Protein AF-0000000067472895 (afdb_homodimer)

Foldseek 3Di:
DDPPPPPPPPPDPPDPPDVPPPVPDPPPPPPPPPPPDCPVLQFALEKEWEAAVVVRATQFFKKKWKWFQDPPPRDIDTDDIATQHRRNIGRCNDPPPRFDFGKMKMKIQVLVSQVVVVHAADDRIDIDIDTDHDRVHGWYWYWYDYRYDIDIDTDD/DDPPPPPPPPPDPPDPPDVPVPVPDPPPPPPPPPPPDCPVLQFALEKEWEAAVVVRATLFFKKKWKWFQDPPPRDIDTDDIATQHRRNIGRCNDPPPRFDFGKMKMKIQVLVSQVVVVHAADDRIDIDIDTDHDRVHGWYWYWYDYRYDIDIDTDD

Sequence (312 aa):
MSQGTASWLLGERGDVVWPPTACTDWAEGGLRGEASVGMEPVSSPLTTHVLDTASGLPAQGLCLRLSRLEDHGQQWTELRKSYTDPDGRCPGLLPPGQMKVGTYKLSFDTEGYWRKRGQESFYPYVEVVFTITNETHKFHVPLLLSPWSYTTYRGSMSQGTASWLLGERGDVVWPPTACTDWAEGGLRGEASVGMEPVSSPLTTHVLDTASGLPAQGLCLRLSRLEDHGQQWTELRKSYTDPDGRCPGLLPPGQMKVGTYKLSFDTEGYWRKRGQESFYPYVEVVFTITNETHKFHVPLLLSPWSYTTYRGS

InterPro domains:
  IPR000895 Transthyretin/hydroxyisourate hydrolase [PR00189] (45-65)
  IPR000895 Transthyretin/hydroxyisourate hydrolase [PR00189] (79-104)
  IPR000895 Transthyretin/hydroxyisourate hydrolase [PR00189] (105-134)
  IPR014306 Hydroxyisourate hydrolase [TIGR02962] (44-156)
  IPR014306 Hydroxyisourate hydrolase [cd05822] (44-156)
  IPR023416 Transthyretin/hydroxyisourate hydrolase domain [PF00576] (46-155)
  IPR023416 Transthyretin/hydroxyisourate hydrolase domain [PTHR10395] (34-156)
  IPR023416 Transthyretin/hydroxyisourate hydrolase domain [SM00095] (41-155)
  IPR023419 Transthyretin, conserved site [PS00769] (139-151)
  IPR036817 Transthyretin/hydroxyisourate hydrolase domain superfamily [G3DSA:2.60.40.180] (34-154)
  IPR036817 Transthyretin/hydroxyisourate hydrolase domain superfamily [SSF49472] (42-156)

Nearest PDB structures (foldseek):
  3iwu-assembly1_B  TM=9.908E-01  e=2.945E-17  Danio rerio
  2h1x-assembly1_D  TM=9.894E-01  e=3.724E-17  Danio rerio
  7kcn-assembly1_A-2  TM=9.920E-01  e=7.102E-17  synthetic construct
  3iwv-assembly1_C  TM=9.901E-01  e=5.616E-17  Danio rerio
  3cfq-assembly1_B  TM=9.587E-01  e=1.528E-12  Homo sapiens

Structure (mmCIF, N/CA/C/O backbone):
data_AF-0000000067472895-model_v1
#
loop_
_entity.id
_entity.type
_entity.pdbx_description
1 polymer '5-hydroxyisourate hydrolase'
#
loop_
_atom_site.group_PDB
_atom_site.id
_atom_site.type_symbol
_atom_site.label_atom_id
_atom_site.label_alt_id
_atom_site.label_comp_id
_atom_site.label_asym_id
_atom_site.label_entity_id
_atom_site.label_seq_id
_atom_site.pdbx_PDB_ins_code
_atom_site.Cartn_x
_atom_site.Cartn_y
_atom_site.Cartn_z
_atom_site.occupancy
_atom_site.B_iso_or_equiv
_atom_site.auth_seq_id
_atom_site.auth_comp_id
_atom_site.auth_asym_id
_atom_site.auth_atom_id
_atom_site.pdbx_PDB_model_num
ATOM 1 N N . MET A 1 1 ? 48.094 31 7.031 1 30.47 1 MET A N 1
ATOM 2 C CA . MET A 1 1 ? 46.656 31.016 7.242 1 30.47 1 MET A CA 1
ATOM 3 C C . MET A 1 1 ? 46.062 29.656 6.945 1 30.47 1 MET A C 1
ATOM 5 O O . MET A 1 1 ? 46.125 29.156 5.82 1 30.47 1 MET A O 1
ATOM 9 N N . SER A 1 2 ? 46.062 28.734 7.957 1 28.39 2 SER A N 1
ATOM 10 C CA . SER A 1 2 ? 45.906 27.281 8.023 1 28.39 2 SER A CA 1
ATOM 11 C C . SER A 1 2 ? 44.5 26.844 7.715 1 28.39 2 SER A C 1
ATOM 13 O O . SER A 1 2 ? 43.531 27.359 8.305 1 28.39 2 SER A O 1
ATOM 15 N N . GLN A 1 3 ? 44.188 26.5 6.414 1 29.06 3 GLN A N 1
ATOM 16 C CA . GLN A 1 3 ? 42.938 26.047 5.824 1 29.06 3 GLN A CA 1
ATOM 17 C C . GLN A 1 3 ? 42.406 24.828 6.551 1 29.06 3 GLN A C 1
ATOM 19 O O . GLN A 1 3 ? 43.062 23.797 6.641 1 29.06 3 GLN A O 1
ATOM 24 N N . GLY A 1 4 ? 41.719 25.016 7.715 1 27.94 4 GLY A N 1
ATOM 25 C CA . GLY A 1 4 ? 41.062 24 8.523 1 27.94 4 GLY A CA 1
ATOM 26 C C . GLY A 1 4 ? 40.125 23.109 7.73 1 27.94 4 GLY A C 1
ATOM 27 O O . GLY A 1 4 ? 39.312 23.594 6.965 1 27.94 4 GLY A O 1
ATOM 28 N N . THR A 1 5 ? 40.594 21.891 7.293 1 28.28 5 THR A N 1
ATOM 29 C CA . THR A 1 5 ? 39.906 20.797 6.594 1 28.28 5 THR A CA 1
ATOM 30 C C . THR A 1 5 ? 38.688 20.328 7.375 1 28.28 5 THR A C 1
ATOM 32 O O . THR A 1 5 ? 38.812 19.922 8.531 1 28.28 5 THR A O 1
ATOM 35 N N . ALA A 1 6 ? 37.562 21.062 7.238 1 29 6 ALA A N 1
ATOM 36 C CA . ALA A 1 6 ? 36.281 20.641 7.789 1 29 6 ALA A CA 1
ATOM 37 C C . ALA A 1 6 ? 36 19.172 7.441 1 29 6 ALA A C 1
ATOM 39 O O . ALA A 1 6 ? 35.906 18.828 6.266 1 29 6 ALA A O 1
ATOM 40 N N . SER A 1 7 ? 36.562 18.156 8.148 1 25.45 7 SER A N 1
ATOM 41 C CA . SER A 1 7 ? 36.25 16.75 8.023 1 25.45 7 SER A CA 1
ATOM 42 C C . SER A 1 7 ? 34.75 16.516 8.219 1 25.45 7 SER A C 1
ATOM 44 O O . SER A 1 7 ? 34.188 16.875 9.258 1 25.45 7 SER A O 1
ATOM 46 N N . TRP A 1 8 ? 33.906 16.656 7.164 1 26.19 8 TRP A N 1
ATOM 47 C CA . TRP A 1 8 ? 32.5 16.297 7.086 1 26.19 8 TRP A CA 1
ATOM 48 C C . TRP A 1 8 ? 32.25 14.906 7.652 1 26.19 8 TRP A C 1
ATOM 50 O O . TRP A 1 8 ? 32.844 13.93 7.199 1 26.19 8 TRP A O 1
ATOM 60 N N . LEU A 1 9 ? 32.156 14.789 8.953 1 25.92 9 LEU A N 1
ATOM 61 C CA . LEU A 1 9 ? 31.703 13.578 9.633 1 25.92 9 LEU A CA 1
ATOM 62 C C . LEU A 1 9 ? 30.469 13.008 8.969 1 25.92 9 LEU A C 1
ATOM 64 O O . LEU A 1 9 ? 29.438 13.68 8.891 1 25.92 9 LEU A O 1
ATOM 68 N N . LEU A 1 10 ? 30.578 12.195 7.879 1 29.36 10 LEU A N 1
ATOM 69 C CA . LEU A 1 10 ? 29.594 11.297 7.273 1 29.36 10 LEU A CA 1
ATOM 70 C C . LEU A 1 10 ? 28.781 10.57 8.344 1 29.36 10 LEU A C 1
ATOM 72 O O . LEU A 1 10 ? 29.344 9.797 9.133 1 29.36 10 LEU A O 1
ATOM 76 N N . GLY A 1 11 ? 27.828 11.242 8.969 1 25.56 11 GLY A N 1
ATOM 77 C CA . GLY A 1 11 ? 26.891 10.602 9.875 1 25.56 11 GLY A CA 1
ATOM 78 C C . GLY A 1 11 ? 26.422 9.25 9.391 1 25.56 11 GLY A C 1
ATOM 79 O O . GLY A 1 11 ? 26.359 9 8.18 1 25.56 11 GLY A O 1
ATOM 80 N N . GLU A 1 12 ? 26.656 8.18 10.172 1 28.14 12 GLU A N 1
ATOM 81 C CA . GLU A 1 12 ? 26.266 6.777 10.07 1 28.14 12 GLU A CA 1
ATOM 82 C C . GLU A 1 12 ? 24.812 6.645 9.625 1 28.14 12 GLU A C 1
ATOM 84 O O . GLU A 1 12 ? 23.922 7.312 10.172 1 28.14 12 GLU A O 1
ATOM 89 N N . ARG A 1 13 ? 24.578 6.445 8.359 1 29.25 13 ARG A N 1
ATOM 90 C CA . ARG A 1 13 ? 23.328 6.086 7.676 1 29.25 13 ARG A CA 1
ATOM 91 C C . ARG A 1 13 ? 22.547 5.059 8.484 1 29.25 13 ARG A C 1
ATOM 93 O O . ARG A 1 13 ? 23.062 4.008 8.852 1 29.25 13 ARG A O 1
ATOM 100 N N . GLY A 1 14 ? 21.719 5.484 9.398 1 26.72 14 GLY A N 1
ATOM 101 C CA . GLY A 1 14 ? 20.812 4.621 10.141 1 26.72 14 GLY A CA 1
ATOM 102 C C . GLY A 1 14 ? 20.141 3.578 9.266 1 26.72 14 GLY A C 1
ATOM 103 O O . GLY A 1 14 ? 19.75 3.863 8.133 1 26.72 14 GLY A O 1
ATOM 104 N N . ASP A 1 15 ? 20.5 2.297 9.43 1 29.94 15 ASP A N 1
ATOM 105 C CA . ASP A 1 15 ? 19.938 1.097 8.82 1 29.94 15 ASP A CA 1
ATOM 106 C C . ASP A 1 15 ? 18.422 1.111 8.898 1 29.94 15 ASP A C 1
ATOM 108 O O . ASP A 1 15 ? 17.844 1.371 9.953 1 29.94 15 ASP A O 1
ATOM 112 N N . VAL A 1 16 ? 17.734 1.484 7.918 1 35 16 VAL A N 1
ATOM 113 C CA . VAL A 1 16 ? 16.297 1.301 7.789 1 35 16 VAL A CA 1
ATOM 114 C C . VAL A 1 16 ? 15.891 -0.057 8.359 1 35 16 VAL A C 1
ATOM 116 O O . VAL A 1 16 ? 16.484 -1.082 8.016 1 35 16 VAL A O 1
ATOM 119 N N . VAL A 1 17 ? 15.422 -0.058 9.539 1 36.72 17 VAL A N 1
ATOM 120 C CA . VAL A 1 17 ? 14.867 -1.279 10.125 1 36.72 17 VAL A CA 1
ATOM 121 C C . VAL A 1 17 ? 13.961 -1.97 9.117 1 36.72 17 VAL A C 1
ATOM 123 O O . VAL A 1 17 ? 12.914 -1.427 8.734 1 36.72 17 VAL A O 1
ATOM 126 N N . TRP A 1 18 ? 14.453 -2.738 8.219 1 38.88 18 TRP A N 1
ATOM 127 C CA . TRP A 1 18 ? 13.695 -3.676 7.402 1 38.88 18 TRP A CA 1
ATOM 128 C C . TRP A 1 18 ? 12.695 -4.453 8.25 1 38.88 18 TRP A C 1
ATOM 130 O O . TRP A 1 18 ? 12.945 -4.723 9.43 1 38.88 18 TRP A O 1
ATOM 140 N N . PRO A 1 19 ? 11.461 -4.426 8.047 1 41.31 19 PRO A N 1
ATOM 141 C CA . PRO A 1 19 ? 10.914 -5.543 8.812 1 41.31 19 PRO A CA 1
ATOM 142 C C . PRO A 1 19 ? 11.859 -6.742 8.883 1 41.31 19 PRO A C 1
ATOM 144 O O . PRO A 1 19 ? 12.75 -6.875 8.039 1 41.31 19 PRO A O 1
ATOM 147 N N . PRO A 1 20 ? 12.148 -7.41 10.07 1 37.53 20 PRO A N 1
ATOM 148 C CA . PRO A 1 20 ? 13.227 -8.375 10.281 1 37.53 20 PRO A CA 1
ATOM 149 C C . PRO A 1 20 ? 13.641 -9.094 9 1 37.53 20 PRO A C 1
ATOM 151 O O . PRO A 1 20 ? 14.758 -9.609 8.906 1 37.53 20 PRO A O 1
ATOM 154 N N . THR A 1 21 ? 12.82 -9.742 8.352 1 37.84 21 THR A N 1
ATOM 155 C CA . THR A 1 21 ? 13.438 -10.766 7.523 1 37.84 21 THR A CA 1
ATOM 156 C C . THR A 1 21 ? 14.18 -10.141 6.348 1 37.84 21 THR A C 1
ATOM 158 O O . THR A 1 21 ? 13.562 -9.766 5.344 1 37.84 21 THR A O 1
ATOM 161 N N . ALA A 1 22 ? 15.07 -9.289 6.723 1 38.75 22 ALA A N 1
ATOM 162 C CA . ALA A 1 22 ? 15.922 -8.789 5.648 1 38.75 22 ALA A CA 1
ATOM 163 C C . ALA A 1 22 ? 16.344 -9.922 4.715 1 38.75 22 ALA A C 1
ATOM 165 O O . ALA A 1 22 ? 16.703 -11.008 5.168 1 38.75 22 ALA A O 1
ATOM 166 N N . CYS A 1 23 ? 15.969 -9.75 3.432 1 43.66 23 CYS A N 1
ATOM 167 C CA . CYS A 1 23 ? 16.359 -10.734 2.436 1 43.66 23 CYS A CA 1
ATOM 168 C C . CYS A 1 23 ? 17.891 -10.867 2.373 1 43.66 23 CYS A C 1
ATOM 170 O O . CYS A 1 23 ? 18.562 -9.961 1.892 1 43.66 23 CYS A O 1
ATOM 172 N N . THR A 1 24 ? 18.594 -11.438 3.477 1 37.75 24 THR A N 1
ATOM 173 C CA . THR A 1 24 ? 20.016 -11.719 3.369 1 37.75 24 THR A CA 1
ATOM 174 C C . THR A 1 24 ? 20.344 -12.352 2.02 1 37.75 24 THR A C 1
ATOM 176 O O . THR A 1 24 ? 19.531 -13.102 1.472 1 37.75 24 THR A O 1
ATOM 179 N N . ASP A 1 25 ? 21.422 -11.953 1.482 1 37.25 25 ASP A N 1
ATOM 180 C CA . ASP A 1 25 ? 22.047 -12.375 0.234 1 37.25 25 ASP A CA 1
ATOM 181 C C . ASP A 1 25 ? 22.266 -13.891 0.211 1 37.25 25 ASP A C 1
ATOM 183 O O . ASP A 1 25 ? 22.906 -14.445 1.101 1 37.25 25 ASP A O 1
ATOM 187 N N . TRP A 1 26 ? 21.469 -14.727 -0.324 1 33.41 26 TRP A N 1
ATOM 188 C CA . TRP A 1 26 ? 21.797 -16.109 -0.641 1 33.41 26 TRP A CA 1
ATOM 189 C C . TRP A 1 26 ? 23.125 -16.203 -1.381 1 33.41 26 TRP A C 1
ATOM 191 O O . TRP A 1 26 ? 23.281 -15.625 -2.461 1 33.41 26 TRP A O 1
ATOM 201 N N . ALA A 1 27 ? 24.234 -16.531 -0.727 1 31.42 27 ALA A N 1
ATOM 202 C CA . ALA A 1 27 ? 25.5 -17 -1.29 1 31.42 27 ALA A CA 1
ATOM 203 C C . ALA A 1 27 ? 25.266 -17.984 -2.424 1 31.42 27 ALA A C 1
ATOM 205 O O . ALA A 1 27 ? 24.234 -18.656 -2.467 1 31.42 27 ALA A O 1
ATOM 206 N N . GLU A 1 28 ? 26.156 -17.969 -3.514 1 32.28 28 GLU A N 1
ATOM 207 C CA . GLU A 1 28 ? 26.359 -18.766 -4.715 1 32.28 28 GLU A CA 1
ATOM 208 C C . GLU A 1 28 ? 26.438 -20.266 -4.375 1 32.28 28 GLU A C 1
ATOM 210 O O . GLU A 1 28 ? 27.453 -20.906 -4.629 1 32.28 28 GLU A O 1
ATOM 215 N N . GLY A 1 29 ? 26.188 -20.797 -3.225 1 31.59 29 GLY A N 1
ATOM 216 C CA . GLY A 1 29 ? 26.484 -22.219 -3.27 1 31.59 29 GLY A CA 1
ATOM 217 C C . GLY A 1 29 ? 25.797 -22.938 -4.41 1 31.59 29 GLY A C 1
ATOM 218 O O . GLY A 1 29 ? 24.656 -22.625 -4.75 1 31.59 29 GLY A O 1
ATOM 219 N N . GLY A 1 30 ? 26.578 -23.453 -5.465 1 30.05 30 GLY A N 1
ATOM 220 C CA . GLY A 1 30 ? 26.328 -24.203 -6.684 1 30.05 30 GLY A CA 1
ATOM 221 C C . GLY A 1 30 ? 25.375 -25.359 -6.477 1 30.05 30 GLY A C 1
ATOM 222 O O . GLY A 1 30 ? 25.75 -26.516 -6.656 1 30.05 30 GLY A O 1
ATOM 223 N N . LEU A 1 31 ? 24.656 -25.531 -5.445 1 32.62 31 LEU A N 1
ATOM 224 C CA . LEU A 1 31 ? 23.922 -26.781 -5.555 1 32.62 31 LEU A CA 1
ATOM 225 C C . LEU A 1 31 ? 23.109 -26.828 -6.848 1 32.62 31 LEU A C 1
ATOM 227 O O . LEU A 1 31 ? 22.281 -25.953 -7.102 1 32.62 31 LEU A O 1
ATOM 231 N N . ARG A 1 32 ? 23.766 -27.406 -7.891 1 31.66 32 ARG A N 1
ATOM 232 C CA . ARG A 1 32 ? 23.094 -27.891 -9.094 1 31.66 32 ARG A CA 1
ATOM 233 C C . ARG A 1 32 ? 21.812 -28.625 -8.75 1 31.66 32 ARG A C 1
ATOM 235 O O . ARG A 1 32 ? 21.844 -29.766 -8.258 1 31.66 32 ARG A O 1
ATOM 242 N N . GLY A 1 33 ? 20.859 -28.062 -8.047 1 31.17 33 GLY A N 1
ATOM 243 C CA . GLY A 1 33 ? 19.609 -28.781 -7.988 1 31.17 33 GLY A CA 1
ATOM 244 C C . GLY A 1 33 ? 19.219 -29.422 -9.312 1 31.17 33 GLY A C 1
ATOM 245 O O . GLY A 1 33 ? 19.484 -28.844 -10.375 1 31.17 33 GLY A O 1
ATOM 246 N N . GLU A 1 34 ? 19.312 -30.703 -9.477 1 32.38 34 GLU A N 1
ATOM 247 C CA . GLU A 1 34 ? 18.75 -31.484 -10.57 1 32.38 34 GLU A CA 1
ATOM 248 C C . GLU A 1 34 ? 17.438 -30.875 -11.055 1 32.38 34 GLU A C 1
ATOM 250 O O . GLU A 1 34 ? 16.562 -30.547 -10.25 1 32.38 34 GLU A O 1
ATOM 255 N N . ALA A 1 35 ? 17.453 -30.297 -12.266 1 34.44 35 ALA A N 1
ATOM 256 C CA . ALA A 1 35 ? 16.281 -29.875 -13.031 1 34.44 35 ALA A CA 1
ATOM 257 C C . ALA A 1 35 ? 15.188 -30.938 -13.008 1 34.44 35 ALA A C 1
ATOM 259 O O . ALA A 1 35 ? 15.359 -32.031 -13.578 1 34.44 35 ALA A O 1
ATOM 260 N N . SER A 1 36 ? 14.57 -31.344 -11.914 1 34.06 36 SER A N 1
ATOM 261 C CA . SER A 1 36 ? 13.383 -32.156 -12.125 1 34.06 36 SER A CA 1
ATOM 262 C C . SER A 1 36 ? 12.672 -31.781 -13.422 1 34.06 36 SER A C 1
ATOM 264 O O . SER A 1 36 ? 12.852 -30.672 -13.93 1 34.06 36 SER A O 1
ATOM 266 N N . VAL A 1 37 ? 12.234 -32.75 -14.297 1 34.66 37 VAL A N 1
ATOM 267 C CA . VAL A 1 37 ? 11.391 -32.781 -15.484 1 34.66 37 VAL A CA 1
ATOM 268 C C . VAL A 1 37 ? 10.344 -31.672 -15.414 1 34.66 37 VAL A C 1
ATOM 270 O O . VAL A 1 37 ? 9.805 -31.391 -14.336 1 34.66 37 VAL A O 1
ATOM 273 N N . GLY A 1 38 ? 10.312 -30.797 -16.453 1 35.28 38 GLY A N 1
ATOM 274 C CA . GLY A 1 38 ? 9.594 -29.562 -16.75 1 35.28 38 GLY A CA 1
ATOM 275 C C . GLY A 1 38 ? 8.109 -29.641 -16.438 1 35.28 38 GLY A C 1
ATOM 276 O O . GLY A 1 38 ? 7.324 -30.062 -17.297 1 35.28 38 GLY A O 1
ATOM 277 N N . MET A 1 39 ? 7.688 -30.281 -15.312 1 37.12 39 MET A N 1
ATOM 278 C CA . MET A 1 39 ? 6.238 -30.172 -15.164 1 37.12 39 MET A CA 1
ATOM 279 C C . MET A 1 39 ? 5.734 -28.844 -15.727 1 37.12 39 MET A C 1
ATOM 281 O O . MET A 1 39 ? 6.398 -27.812 -15.586 1 37.12 39 MET A O 1
ATOM 285 N N . GLU A 1 40 ? 5.004 -28.922 -16.844 1 42.31 40 GLU A N 1
ATOM 286 C CA . GLU A 1 40 ? 4.32 -27.719 -17.297 1 42.31 40 GLU A CA 1
ATOM 287 C C . GLU A 1 40 ? 4.109 -26.75 -16.141 1 42.31 40 GLU A C 1
ATOM 289 O O . GLU A 1 40 ? 3.703 -27.141 -15.047 1 42.31 40 GLU A O 1
ATOM 294 N N . PRO A 1 41 ? 4.93 -25.766 -16.016 1 51.56 41 PRO A N 1
ATOM 295 C CA . PRO A 1 41 ? 4.828 -24.859 -14.867 1 51.56 41 PRO A CA 1
ATOM 296 C C . PRO A 1 41 ? 3.383 -24.641 -14.422 1 51.56 41 PRO A C 1
ATOM 298 O O . PRO A 1 41 ? 2.539 -24.25 -15.234 1 51.56 41 PRO A O 1
ATOM 301 N N . VAL A 1 42 ? 2.762 -25.625 -13.773 1 63.06 42 VAL A N 1
ATOM 302 C CA . VAL A 1 42 ? 1.417 -25.453 -13.234 1 63.06 42 VAL A CA 1
ATOM 303 C C . VAL A 1 42 ? 1.191 -24 -12.852 1 63.06 42 VAL A C 1
ATOM 305 O O . VAL A 1 42 ? 2.055 -23.375 -12.234 1 63.06 42 VAL A O 1
ATOM 308 N N . SER A 1 43 ? 0.319 -23.281 -13.695 1 84.19 43 SER A N 1
ATOM 309 C CA . SER A 1 43 ? -0.031 -21.859 -13.609 1 84.19 43 SER A CA 1
ATOM 310 C C . SER A 1 43 ? -0.45 -21.484 -12.195 1 84.19 43 SER A C 1
ATOM 312 O O . SER A 1 43 ? -1.34 -22.109 -11.617 1 84.19 43 SER A O 1
ATOM 314 N N . SER A 1 44 ? 0.267 -20.781 -11.469 1 93.69 44 SER A N 1
ATOM 315 C CA . SER A 1 44 ? -0.043 -20.25 -10.148 1 93.69 44 SER A CA 1
ATOM 316 C C . SER A 1 44 ? -1.395 -19.531 -10.148 1 93.69 44 SER A C 1
ATOM 318 O O . SER A 1 44 ? -1.679 -18.719 -11.031 1 93.69 44 SER A O 1
ATOM 320 N N . PRO A 1 45 ? -2.314 -19.953 -9.242 1 95.88 45 PRO A N 1
ATOM 321 C CA . PRO A 1 45 ? -3.594 -19.25 -9.148 1 95.88 45 PRO A CA 1
ATOM 322 C C . PRO A 1 45 ? -3.436 -17.797 -8.711 1 95.88 45 PRO A C 1
ATOM 324 O O . PRO A 1 45 ? -4.383 -17.016 -8.805 1 95.88 45 PRO A O 1
ATOM 327 N N . LEU A 1 46 ? -2.396 -17.453 -8.172 1 97.31 46 LEU A N 1
ATOM 328 C CA . LEU A 1 46 ? -2.045 -16.078 -7.828 1 97.31 46 LEU A CA 1
ATOM 329 C C . LEU A 1 46 ? -0.79 -15.633 -8.57 1 97.31 46 LEU A C 1
ATOM 331 O O . LEU A 1 46 ? 0.254 -16.281 -8.484 1 97.31 46 LEU A O 1
ATOM 335 N N . THR A 1 47 ? -0.926 -14.516 -9.328 1 97.69 47 THR A N 1
ATOM 336 C CA . THR A 1 47 ? 0.205 -14.016 -10.102 1 97.69 47 THR A CA 1
ATOM 337 C C . THR A 1 47 ? 0.423 -12.531 -9.844 1 97.69 47 THR A C 1
ATOM 339 O O . THR A 1 47 ? -0.469 -11.844 -9.336 1 97.69 47 THR A O 1
ATOM 342 N N . THR A 1 48 ? 1.638 -12.102 -10.086 1 98.31 48 THR A N 1
ATOM 343 C CA . THR A 1 48 ? 1.976 -10.68 -10.016 1 98.31 48 THR A CA 1
ATOM 344 C C . THR A 1 48 ? 2.893 -10.289 -11.172 1 98.31 48 THR A C 1
ATOM 346 O O . THR A 1 48 ? 3.479 -11.156 -11.828 1 98.31 48 THR A O 1
ATOM 349 N N . HIS A 1 49 ? 2.869 -8.992 -11.461 1 98.56 49 HIS A N 1
ATOM 350 C CA . HIS A 1 49 ? 3.695 -8.32 -12.461 1 98.56 49 HIS A CA 1
ATOM 351 C C . HIS A 1 49 ? 4.113 -6.934 -11.977 1 98.56 49 HIS A C 1
ATOM 353 O O . HIS A 1 49 ? 3.264 -6.102 -11.664 1 98.56 49 HIS A O 1
ATOM 359 N N . VAL A 1 50 ? 5.445 -6.766 -11.898 1 98.88 50 VAL A N 1
ATOM 360 C CA . VAL A 1 50 ? 5.918 -5.449 -11.477 1 98.88 50 VAL A CA 1
ATOM 361 C C . VAL A 1 50 ? 6.559 -4.73 -12.664 1 98.88 50 VAL A C 1
ATOM 363 O O . VAL A 1 50 ? 7.508 -5.238 -13.266 1 98.88 50 VAL A O 1
ATOM 366 N N . LEU A 1 51 ? 6.012 -3.629 -12.992 1 98.94 51 LEU A N 1
ATOM 367 C CA . LEU A 1 51 ? 6.562 -2.754 -14.016 1 98.94 51 LEU A CA 1
ATOM 368 C C . LEU A 1 51 ? 7.25 -1.545 -13.391 1 98.94 51 LEU A C 1
ATOM 370 O O . LEU A 1 51 ? 6.668 -0.862 -12.547 1 98.94 51 LEU A O 1
ATOM 374 N N . ASP A 1 52 ? 8.477 -1.34 -13.75 1 98.81 52 ASP A N 1
ATOM 375 C CA . ASP A 1 52 ? 9.18 -0.104 -13.43 1 98.81 52 ASP A CA 1
ATOM 376 C C . ASP A 1 52 ? 8.797 1.017 -14.391 1 98.81 52 ASP A C 1
ATOM 378 O O . ASP A 1 52 ? 9.32 1.101 -15.5 1 98.81 52 ASP A O 1
ATOM 382 N N . THR A 1 53 ? 7.984 1.881 -13.898 1 98.56 53 THR A N 1
ATOM 383 C CA . THR A 1 53 ? 7.418 2.875 -14.797 1 98.56 53 THR A CA 1
ATOM 384 C C . THR A 1 53 ? 8.398 4.02 -15.031 1 98.56 53 THR A C 1
ATOM 386 O O . THR A 1 53 ? 8.234 4.809 -15.961 1 98.56 53 THR A O 1
ATOM 389 N N . ALA A 1 54 ? 9.398 4.184 -14.242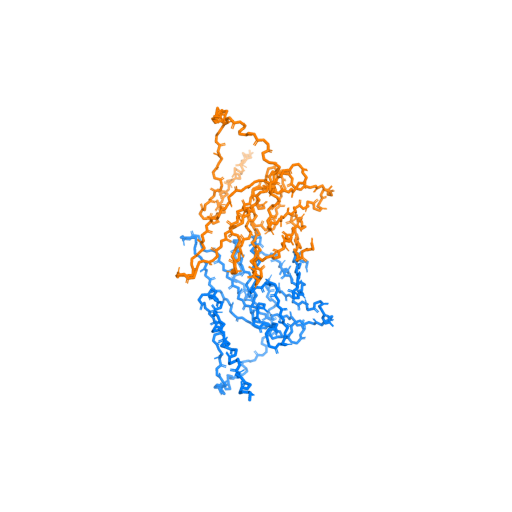 1 97.56 54 ALA A N 1
ATOM 390 C CA . ALA A 1 54 ? 10.422 5.199 -14.461 1 97.56 54 ALA A CA 1
ATOM 391 C C . ALA A 1 54 ? 11.281 4.855 -15.672 1 97.56 54 ALA A C 1
ATOM 393 O O . ALA A 1 54 ? 11.664 5.742 -16.438 1 97.56 54 ALA A O 1
ATOM 394 N N . SER A 1 55 ? 11.555 3.641 -15.891 1 97.44 55 SER A N 1
ATOM 395 C CA . SER A 1 55 ? 12.359 3.207 -17.031 1 97.44 55 SER A CA 1
ATOM 396 C C . SER A 1 55 ? 11.484 2.697 -18.156 1 97.44 55 SER A C 1
ATOM 398 O O . SER A 1 55 ? 11.953 2.543 -19.297 1 97.44 55 SER A O 1
ATOM 400 N N 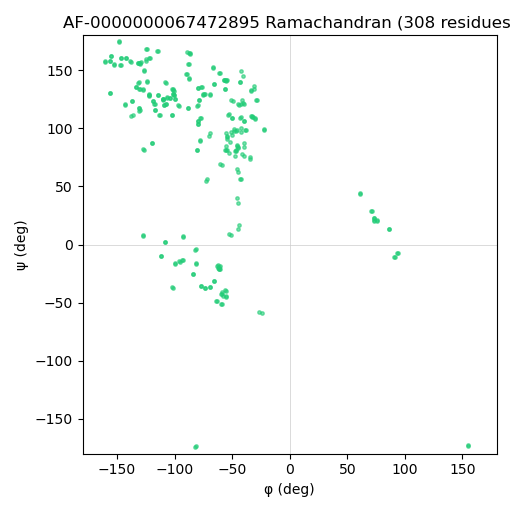. GLY A 1 56 ? 10.266 2.398 -17.891 1 98.19 56 GLY A N 1
ATOM 401 C CA . GLY A 1 56 ? 9.367 1.82 -18.859 1 98.19 56 GLY A CA 1
ATOM 402 C C . GLY A 1 56 ? 9.625 0.346 -19.109 1 98.19 56 GLY A C 1
ATOM 403 O O . GLY A 1 56 ? 9.188 -0.203 -20.125 1 98.19 56 GLY A O 1
ATOM 404 N N . LEU A 1 57 ? 10.297 -0.31 -18.156 1 98.75 57 LEU A N 1
ATOM 405 C CA . LEU A 1 57 ? 10.688 -1.709 -18.297 1 98.75 57 LEU A CA 1
ATOM 406 C C . LEU A 1 57 ? 10.164 -2.543 -17.125 1 98.75 57 LEU A C 1
ATOM 408 O O . LEU A 1 57 ? 9.867 -2.006 -16.062 1 98.75 57 LEU A O 1
ATOM 412 N N . PRO A 1 58 ? 10.047 -3.906 -17.344 1 98.88 58 PRO A N 1
ATOM 413 C CA . PRO A 1 58 ? 9.75 -4.758 -16.203 1 98.88 58 PRO A CA 1
ATOM 414 C C . PRO A 1 58 ? 10.781 -4.613 -15.078 1 98.88 58 PRO A C 1
ATOM 416 O O . PRO A 1 58 ? 11.969 -4.418 -15.344 1 98.88 58 PRO A O 1
ATOM 419 N N . ALA A 1 59 ? 10.336 -4.641 -13.875 1 98.88 59 ALA A N 1
ATOM 420 C CA . ALA A 1 59 ? 11.234 -4.586 -12.727 1 98.88 59 ALA A CA 1
ATOM 421 C C . ALA A 1 59 ? 11.891 -5.941 -12.484 1 98.88 59 ALA A C 1
ATOM 423 O O . ALA A 1 59 ? 11.398 -6.742 -11.688 1 98.88 59 ALA A O 1
ATOM 424 N N . GLN A 1 60 ? 13 -6.168 -13.086 1 98.69 60 GLN A N 1
ATOM 425 C CA . GLN A 1 60 ? 13.727 -7.422 -12.914 1 98.69 60 GLN A CA 1
ATOM 426 C C . GLN A 1 60 ? 14.523 -7.422 -11.609 1 98.69 60 GLN A C 1
ATOM 428 O O . GLN A 1 60 ? 15.172 -6.426 -11.273 1 98.69 60 GLN A O 1
ATOM 433 N N . GLY A 1 61 ? 14.477 -8.484 -10.859 1 98.69 61 GLY A N 1
ATOM 434 C CA . GLY A 1 61 ? 15.336 -8.672 -9.703 1 98.69 61 GLY A CA 1
ATOM 435 C C . GLY A 1 61 ? 14.781 -8.047 -8.438 1 98.69 61 GLY A C 1
ATOM 436 O O . GLY A 1 61 ? 15.516 -7.859 -7.461 1 98.69 61 GLY A O 1
ATOM 437 N N . LEU A 1 62 ? 13.562 -7.688 -8.469 1 98.88 62 LEU A N 1
ATOM 438 C CA . LEU A 1 62 ? 12.906 -7.172 -7.273 1 98.88 62 LEU A CA 1
ATOM 439 C C . LEU A 1 62 ? 12.508 -8.312 -6.34 1 98.88 62 LEU A C 1
ATOM 441 O O . LEU A 1 62 ? 11.812 -9.242 -6.754 1 98.88 62 LEU A O 1
ATOM 445 N N . CYS A 1 63 ? 12.961 -8.234 -5.113 1 98.88 63 CYS A N 1
ATOM 446 C CA . CYS A 1 63 ? 12.602 -9.227 -4.109 1 98.88 63 CYS A CA 1
ATOM 447 C C . CYS A 1 63 ? 11.188 -9 -3.596 1 98.88 63 CYS A C 1
ATOM 449 O O . CYS A 1 63 ? 10.789 -7.859 -3.34 1 98.88 63 CYS A O 1
ATOM 451 N N . LEU A 1 64 ? 10.406 -10.102 -3.477 1 98.56 64 LEU A N 1
ATOM 452 C CA . LEU A 1 64 ? 9.094 -9.984 -2.861 1 98.56 64 LEU A CA 1
ATOM 453 C C . LEU A 1 64 ? 8.781 -11.211 -2.006 1 98.56 64 LEU A C 1
ATOM 455 O O . LEU A 1 64 ? 9.445 -12.242 -2.131 1 98.56 64 LEU A O 1
ATOM 459 N N . ARG A 1 65 ? 7.805 -11.039 -1.076 1 98.81 65 ARG A N 1
ATOM 460 C CA . ARG A 1 65 ? 7.316 -12.102 -0.2 1 98.81 65 ARG A CA 1
ATOM 461 C C . ARG A 1 65 ? 5.793 -12.172 -0.222 1 98.81 65 ARG A C 1
ATOM 463 O O . ARG A 1 65 ? 5.121 -11.141 -0.2 1 98.81 65 ARG A O 1
ATOM 470 N N . LEU A 1 66 ? 5.348 -13.383 -0.355 1 98.69 66 LEU A N 1
ATOM 471 C CA . LEU A 1 66 ? 3.926 -13.656 -0.207 1 98.69 66 LEU A CA 1
ATOM 472 C C . LEU A 1 66 ? 3.623 -14.227 1.175 1 98.69 66 LEU A C 1
ATOM 474 O O . LEU A 1 66 ? 4.297 -15.156 1.626 1 98.69 66 LEU A O 1
ATOM 478 N N . SER A 1 67 ? 2.623 -13.586 1.842 1 98.56 67 SER A N 1
ATOM 479 C CA . SER A 1 67 ? 2.186 -14.07 3.146 1 98.56 67 SER A CA 1
ATOM 480 C C . SER A 1 67 ? 0.669 -14.219 3.203 1 98.56 67 SER A C 1
ATOM 482 O O . SER A 1 67 ? -0.048 -13.617 2.404 1 98.56 67 SER A O 1
ATOM 484 N N . ARG A 1 68 ? 0.269 -15.078 4.09 1 97.81 68 ARG A N 1
ATOM 485 C CA . ARG A 1 68 ? -1.153 -15.242 4.371 1 97.81 68 ARG A CA 1
ATOM 486 C C . ARG A 1 68 ? -1.445 -15.023 5.855 1 97.81 68 ARG A C 1
ATOM 488 O O . ARG A 1 68 ? -0.684 -15.469 6.715 1 97.81 68 ARG A O 1
ATOM 495 N N . LEU A 1 69 ? -2.559 -14.359 6.102 1 97.44 69 LEU A N 1
ATOM 496 C CA . LEU A 1 69 ? -2.984 -14.148 7.48 1 97.44 69 LEU A CA 1
ATOM 497 C C . LEU A 1 69 ? -3.67 -15.391 8.039 1 97.44 69 LEU A C 1
ATOM 499 O O . LEU A 1 69 ? -4.688 -15.836 7.5 1 97.44 69 LEU A O 1
ATOM 503 N N . GLU A 1 70 ? -3.102 -15.898 9.07 1 92.06 70 GLU A N 1
ATOM 504 C CA . GLU A 1 70 ? -3.66 -17.109 9.664 1 92.06 70 GLU A CA 1
ATOM 505 C C . GLU A 1 70 ? -4.734 -16.781 10.695 1 92.06 70 GLU A C 1
ATOM 507 O O . GLU A 1 70 ? -4.629 -15.789 11.406 1 92.06 70 GLU A O 1
ATOM 512 N N . ASP A 1 71 ? -5.75 -17.609 10.703 1 79.25 71 ASP A N 1
ATOM 513 C CA . ASP A 1 71 ? -6.902 -17.438 11.586 1 79.25 71 ASP A CA 1
ATOM 514 C C . ASP A 1 71 ? -6.477 -17.422 13.055 1 79.25 71 ASP A C 1
ATOM 516 O O . ASP A 1 71 ? -6.961 -16.609 13.836 1 79.25 71 ASP A O 1
ATOM 520 N N . HIS A 1 72 ? -5.645 -18.328 13.273 1 71.56 72 HIS A N 1
ATOM 521 C CA . HIS A 1 72 ? -5.25 -18.422 14.68 1 71.56 72 HIS A CA 1
ATOM 522 C C . HIS A 1 72 ? -4.215 -17.359 15.039 1 71.56 72 HIS A C 1
ATOM 524 O O . HIS A 1 72 ? -3.094 -17.391 14.523 1 71.56 72 HIS A O 1
ATOM 530 N N . GLY A 1 73 ? -4.668 -16.438 15.719 1 74.06 73 GLY A N 1
ATOM 531 C CA . GLY A 1 73 ? -3.727 -15.5 16.297 1 74.06 73 GLY A CA 1
ATOM 532 C C . GLY A 1 73 ? -3.506 -14.266 15.438 1 74.06 73 GLY A C 1
ATOM 533 O O . GLY A 1 73 ? -2.771 -13.359 15.82 1 74.06 73 GLY A O 1
ATOM 534 N N . GLN A 1 74 ? -4.02 -14.25 14.312 1 84.38 74 GLN A N 1
ATOM 535 C CA . GLN A 1 74 ? -3.889 -13.086 13.43 1 84.38 74 GLN A CA 1
ATOM 536 C C . GLN A 1 74 ? -2.424 -12.812 13.109 1 84.38 74 GLN A C 1
ATOM 538 O O . GLN A 1 74 ? -1.963 -11.672 13.219 1 84.38 74 GLN A O 1
ATOM 543 N N . GLN A 1 75 ? -1.708 -13.891 12.812 1 93.31 75 GLN A N 1
ATOM 544 C CA . GLN A 1 75 ? -0.298 -13.789 12.461 1 93.31 75 GLN A CA 1
ATOM 545 C C . GLN A 1 75 ? -0.086 -14.055 10.969 1 93.31 75 GLN A C 1
ATOM 547 O O . GLN A 1 75 ? -0.729 -14.93 10.391 1 93.31 75 GLN A O 1
ATOM 552 N N . TRP A 1 76 ? 0.78 -13.258 10.453 1 97.19 76 TRP A N 1
ATOM 553 C CA . TRP A 1 76 ? 1.171 -13.469 9.07 1 97.19 76 TRP A CA 1
ATOM 554 C C . TRP A 1 76 ? 2.111 -14.664 8.945 1 97.19 76 TRP A C 1
ATOM 556 O O . TRP A 1 76 ? 3.08 -14.781 9.703 1 97.19 76 TRP A O 1
ATOM 566 N N . THR A 1 77 ? 1.79 -15.586 8.031 1 96.56 77 THR A N 1
ATOM 567 C CA . THR A 1 77 ? 2.666 -16.688 7.68 1 96.56 77 THR A CA 1
ATOM 568 C C . THR A 1 77 ? 3.232 -16.516 6.273 1 96.56 77 THR A C 1
ATOM 570 O O . THR A 1 77 ? 2.48 -16.359 5.309 1 96.56 77 THR A O 1
ATOM 573 N N . GLU A 1 78 ? 4.562 -16.562 6.207 1 97.62 78 GLU A N 1
ATOM 574 C CA . GLU A 1 78 ? 5.195 -16.438 4.898 1 97.62 78 GLU A CA 1
ATOM 575 C C . GLU A 1 78 ? 5.027 -17.719 4.086 1 97.62 78 GLU A C 1
ATOM 577 O O . GLU A 1 78 ? 5.316 -18.812 4.574 1 97.62 78 GLU A O 1
ATOM 582 N N . LEU A 1 79 ? 4.566 -17.578 2.873 1 97.5 79 LEU A N 1
ATOM 583 C CA . LEU A 1 79 ? 4.332 -18.719 1.994 1 97.5 79 LEU A CA 1
ATOM 584 C C . LEU A 1 79 ? 5.461 -18.875 0.979 1 97.5 79 LEU A C 1
ATOM 586 O O . LEU A 1 79 ? 5.816 -19.984 0.596 1 97.5 79 LEU A O 1
ATOM 590 N N . ARG A 1 80 ? 5.973 -17.719 0.501 1 97.38 80 ARG A N 1
ATOM 591 C CA . ARG A 1 80 ? 6.961 -17.734 -0.575 1 97.38 80 ARG A CA 1
ATOM 592 C C . ARG A 1 80 ? 7.805 -16.453 -0.554 1 97.38 80 ARG A C 1
ATOM 594 O O . ARG A 1 80 ? 7.285 -15.367 -0.337 1 97.38 80 ARG A O 1
ATOM 601 N N . LYS A 1 81 ? 9.055 -16.641 -0.611 1 98.31 81 LYS A N 1
ATOM 602 C CA . LYS A 1 81 ? 9.969 -15.57 -1.01 1 98.31 81 LYS A CA 1
ATOM 603 C C . LYS A 1 81 ? 10.422 -15.742 -2.457 1 98.31 81 LYS A C 1
ATOM 605 O O . LYS A 1 81 ? 10.719 -16.859 -2.891 1 98.31 81 LYS A O 1
ATOM 610 N N . SER A 1 82 ? 10.391 -14.672 -3.217 1 98.06 82 SER A N 1
ATOM 611 C CA . SER A 1 82 ? 10.703 -14.797 -4.637 1 98.06 82 SER A CA 1
ATOM 612 C C . SER A 1 82 ? 11.359 -13.523 -5.168 1 98.06 82 SER A C 1
ATOM 614 O O . SER A 1 82 ? 11.562 -12.562 -4.422 1 98.06 82 SER A O 1
ATOM 616 N N . TYR A 1 83 ? 11.805 -13.57 -6.449 1 98.69 83 TYR A N 1
ATOM 617 C CA . TYR A 1 83 ? 12.352 -12.445 -7.211 1 98.69 83 TYR A CA 1
ATOM 618 C C . TYR A 1 83 ? 11.695 -12.352 -8.586 1 98.69 83 TYR A C 1
ATOM 620 O O . TYR A 1 83 ? 11.461 -13.375 -9.242 1 98.69 83 TYR A O 1
ATOM 628 N N . THR A 1 84 ? 11.445 -11.094 -8.938 1 98.75 84 THR A N 1
ATOM 629 C CA . THR A 1 84 ? 10.859 -10.93 -10.266 1 98.75 84 THR A CA 1
ATOM 630 C C . THR A 1 84 ? 11.844 -11.344 -11.352 1 98.75 84 THR A C 1
ATOM 632 O O . THR A 1 84 ? 13.047 -11.062 -11.242 1 98.75 84 THR A O 1
ATOM 635 N N . ASP A 1 85 ? 11.336 -12.039 -12.352 1 98.5 85 ASP A N 1
ATOM 636 C CA . ASP A 1 85 ? 12.148 -12.492 -13.469 1 98.5 85 ASP A CA 1
ATOM 637 C C . ASP A 1 85 ? 12.336 -11.375 -14.5 1 98.5 85 ASP A C 1
ATOM 639 O O . ASP A 1 85 ? 11.977 -10.227 -14.25 1 98.5 85 ASP A O 1
ATOM 643 N N . PRO A 1 86 ? 12.961 -11.672 -15.695 1 98.44 86 PRO A N 1
ATOM 644 C CA . PRO A 1 86 ? 13.219 -10.633 -16.688 1 98.44 86 PRO A CA 1
ATOM 645 C C . PRO A 1 86 ? 11.938 -9.984 -17.219 1 98.44 86 PRO A C 1
ATOM 647 O O . PRO A 1 86 ? 11.977 -8.875 -17.75 1 98.44 86 PRO A O 1
ATOM 650 N N . ASP A 1 87 ? 10.82 -10.617 -17.094 1 98.44 87 ASP A N 1
ATOM 651 C CA . ASP A 1 87 ? 9.531 -10.07 -17.5 1 98.44 87 ASP A CA 1
ATOM 652 C C . ASP A 1 87 ? 8.836 -9.359 -16.344 1 98.44 87 ASP A C 1
ATOM 654 O O . ASP A 1 87 ? 7.68 -8.953 -16.453 1 98.44 87 ASP A O 1
ATOM 658 N N . GLY A 1 88 ? 9.5 -9.203 -15.211 1 98.81 88 GLY A N 1
ATOM 659 C CA . GLY A 1 88 ? 8.914 -8.555 -14.047 1 98.81 88 GLY A CA 1
ATOM 660 C C . GLY A 1 88 ? 7.875 -9.422 -13.352 1 98.81 88 GLY A C 1
ATOM 661 O O . GLY A 1 88 ? 7.012 -8.906 -12.633 1 98.81 88 GLY A O 1
ATOM 662 N N . ARG A 1 89 ? 7.945 -10.719 -13.578 1 98.5 89 ARG A N 1
ATOM 663 C CA . ARG A 1 89 ? 6.965 -11.656 -13.031 1 98.5 89 ARG A CA 1
ATOM 664 C C . ARG A 1 89 ? 7.617 -12.609 -12.039 1 98.5 89 ARG A C 1
ATOM 666 O O . ARG A 1 89 ? 8.836 -12.625 -11.898 1 98.5 89 ARG A O 1
ATOM 673 N N . CYS A 1 90 ? 6.754 -13.32 -11.273 1 97.31 90 CYS A N 1
ATOM 674 C CA . CYS A 1 90 ? 7.184 -14.367 -10.344 1 97.31 90 CYS A CA 1
ATOM 675 C C . CYS A 1 90 ? 6.426 -15.664 -10.602 1 97.31 90 CYS A C 1
ATOM 677 O O . CYS A 1 90 ? 5.496 -16 -9.875 1 97.31 90 CYS A O 1
ATOM 679 N N . PRO A 1 91 ? 6.906 -16.391 -11.578 1 95.12 91 PRO A N 1
ATOM 680 C CA . PRO A 1 91 ? 6.223 -17.656 -11.852 1 95.12 91 PRO A CA 1
ATOM 681 C C . PRO A 1 91 ? 6.156 -18.562 -10.625 1 95.12 91 PRO A C 1
ATOM 683 O O . PRO A 1 91 ? 7.105 -18.625 -9.844 1 95.12 91 PRO A O 1
ATOM 686 N N . GLY A 1 92 ? 5.043 -19.25 -10.461 1 93.94 92 GLY A N 1
ATOM 687 C CA . GLY A 1 92 ? 4.863 -20.203 -9.375 1 93.94 92 GLY A CA 1
ATOM 688 C C . GLY A 1 92 ? 4.742 -19.531 -8.016 1 93.94 92 GLY A C 1
ATOM 689 O O . GLY A 1 92 ? 5.148 -20.109 -7 1 93.94 92 GLY A O 1
ATOM 690 N N . LEU A 1 93 ? 4.246 -18.359 -8.008 1 96.06 93 LEU A N 1
ATOM 691 C CA . LEU A 1 93 ? 4.148 -17.578 -6.789 1 96.06 93 LEU A CA 1
ATOM 692 C C . LEU A 1 93 ? 3.379 -18.328 -5.707 1 96.06 93 LEU A C 1
ATOM 694 O O . LEU A 1 93 ? 3.771 -18.312 -4.539 1 96.06 93 LEU A O 1
ATOM 698 N N . LEU A 1 94 ? 2.305 -18.922 -6.051 1 96.25 94 LEU A N 1
ATOM 699 C CA . LEU A 1 94 ? 1.508 -19.781 -5.188 1 96.25 94 LEU A CA 1
ATOM 700 C C . LEU A 1 94 ? 1.178 -21.094 -5.891 1 96.25 94 LEU A C 1
ATOM 702 O O . LEU A 1 94 ? 0.452 -21.109 -6.887 1 96.25 94 LEU A O 1
ATOM 706 N N . PRO A 1 95 ? 1.702 -22.172 -5.359 1 92.06 95 PRO A N 1
ATOM 707 C CA . PRO A 1 95 ? 1.406 -23.453 -6.004 1 92.06 95 PRO A CA 1
ATOM 708 C C . PRO A 1 95 ? -0.085 -23.781 -6.012 1 92.06 95 PRO A C 1
ATOM 710 O O . PRO A 1 95 ? -0.807 -23.422 -5.082 1 92.06 95 PRO A O 1
ATOM 713 N N . PRO A 1 96 ? -0.441 -24.469 -7.086 1 89.81 96 PRO A N 1
ATOM 714 C CA . PRO A 1 96 ? -1.844 -24.891 -7.137 1 89.81 96 PRO A CA 1
ATOM 715 C C . PRO A 1 96 ? -2.268 -25.688 -5.906 1 89.81 96 PRO A C 1
ATOM 717 O O . PRO A 1 96 ? -1.484 -26.484 -5.379 1 89.81 96 PRO A O 1
ATOM 720 N N . GLY A 1 97 ? -3.436 -25.5 -5.414 1 90.62 97 GLY A N 1
ATOM 721 C CA . GLY A 1 97 ? -3.961 -26.219 -4.266 1 90.62 97 GLY A CA 1
ATOM 722 C C . GLY A 1 97 ? -3.689 -25.516 -2.947 1 90.62 97 GLY A C 1
ATOM 723 O O . GLY A 1 97 ? -4.281 -25.859 -1.923 1 90.62 97 GLY A O 1
ATOM 724 N N . GLN A 1 98 ? -2.875 -24.547 -2.994 1 92.31 98 GLN A N 1
ATOM 725 C CA . GLN A 1 98 ? -2.496 -23.875 -1.753 1 92.31 98 GLN A CA 1
ATOM 726 C C . GLN A 1 98 ? -3.348 -22.641 -1.516 1 92.31 98 GLN A C 1
ATOM 728 O O . GLN A 1 98 ? -3.35 -22.078 -0.416 1 92.31 98 GLN A O 1
ATOM 733 N N . MET A 1 99 ? -4.012 -22.219 -2.52 1 94.12 99 MET A N 1
ATOM 734 C CA . MET A 1 99 ? -4.836 -21.031 -2.348 1 94.12 99 MET A CA 1
ATOM 735 C C . MET A 1 99 ? -6.027 -21.312 -1.436 1 94.12 99 MET A C 1
ATOM 737 O O . MET A 1 99 ? -6.707 -22.328 -1.597 1 94.12 99 MET A O 1
ATOM 741 N N . LYS A 1 100 ? -6.227 -20.5 -0.443 1 94.88 100 LYS A N 1
ATOM 742 C CA . LYS A 1 100 ? -7.355 -20.531 0.481 1 94.88 100 LYS A CA 1
ATOM 743 C C . LYS A 1 100 ? -8.039 -19.172 0.556 1 94.88 100 LYS A C 1
ATOM 745 O O . LYS A 1 100 ? -7.41 -18.141 0.327 1 94.88 100 LYS A O 1
ATOM 750 N N . VAL A 1 101 ? -9.359 -19.297 0.817 1 96.06 101 VAL A N 1
ATOM 751 C CA . VAL A 1 101 ? -10.039 -18.047 1.169 1 96.06 101 VAL A CA 1
ATOM 752 C C . VAL A 1 101 ? -9.344 -17.391 2.359 1 96.06 101 VAL A C 1
ATOM 754 O O . VAL A 1 101 ? -8.984 -18.078 3.322 1 96.06 101 VAL A O 1
ATOM 757 N N . GLY A 1 102 ? -9.117 -16.062 2.223 1 96.69 102 GLY A N 1
ATOM 758 C CA . GLY A 1 102 ? -8.422 -15.375 3.299 1 96.69 102 GLY A CA 1
ATOM 759 C C . GLY A 1 102 ? -7.699 -14.125 2.838 1 96.69 102 GLY A C 1
ATOM 760 O O . GLY A 1 102 ? -7.922 -13.648 1.723 1 96.69 102 GLY A O 1
ATOM 761 N N . THR A 1 103 ? -6.953 -13.586 3.768 1 97.94 103 THR A N 1
ATOM 762 C CA . THR A 1 103 ? -6.223 -12.344 3.516 1 97.94 103 THR A CA 1
ATOM 763 C C . THR A 1 103 ? -4.754 -12.633 3.223 1 97.94 103 THR A C 1
ATOM 765 O O . THR A 1 103 ? -4.129 -13.445 3.904 1 97.94 103 THR A O 1
ATOM 768 N N . TYR A 1 104 ? -4.266 -12 2.168 1 98.25 104 TYR A N 1
ATOM 769 C CA . TYR A 1 104 ? -2.893 -12.172 1.701 1 98.25 104 TYR A CA 1
ATOM 770 C C . TYR A 1 104 ? -2.154 -10.844 1.675 1 98.25 104 TYR A C 1
ATOM 772 O O . TYR A 1 104 ? -2.775 -9.781 1.731 1 98.25 104 TYR A O 1
ATOM 780 N N . LYS A 1 105 ? -0.839 -10.984 1.67 1 98.88 105 LYS A N 1
ATOM 781 C CA . LYS A 1 105 ? 0.033 -9.82 1.566 1 98.88 105 LYS A CA 1
ATOM 782 C C . LYS A 1 105 ? 1.188 -10.078 0.604 1 98.88 105 LYS A C 1
ATOM 784 O O . LYS A 1 105 ? 1.883 -11.086 0.72 1 98.88 105 LYS A O 1
ATOM 789 N N . LEU A 1 106 ? 1.301 -9.234 -0.389 1 98.88 106 LEU A N 1
ATOM 790 C CA . LEU A 1 106 ? 2.535 -9.141 -1.161 1 98.88 106 LEU A CA 1
ATOM 791 C C . LEU A 1 106 ? 3.412 -8 -0.649 1 98.88 106 LEU A C 1
ATOM 793 O O . LEU A 1 106 ? 2.984 -6.844 -0.625 1 98.88 106 LEU A O 1
ATOM 797 N N . SER A 1 107 ? 4.605 -8.328 -0.204 1 98.94 107 SER A N 1
ATOM 798 C CA . SER A 1 107 ? 5.578 -7.34 0.249 1 98.94 107 SER A CA 1
ATOM 799 C C . SER A 1 107 ? 6.719 -7.184 -0.753 1 98.94 107 SER A C 1
ATOM 801 O O . SER A 1 107 ? 7.43 -8.148 -1.043 1 98.94 107 SER A O 1
ATOM 803 N N . PHE A 1 108 ? 6.902 -5.988 -1.265 1 98.94 108 PHE A N 1
ATOM 804 C CA . PHE A 1 108 ? 7.926 -5.703 -2.268 1 98.94 108 PHE A CA 1
ATOM 805 C C . PHE A 1 108 ? 9.078 -4.918 -1.657 1 98.94 108 PHE A C 1
ATOM 807 O O . PHE A 1 108 ? 8.875 -3.848 -1.08 1 98.94 108 PHE A O 1
ATOM 814 N N . ASP A 1 109 ? 10.266 -5.418 -1.83 1 98.88 109 ASP A N 1
ATOM 815 C CA . ASP A 1 109 ? 11.461 -4.723 -1.354 1 98.88 109 ASP A CA 1
ATOM 816 C C . ASP A 1 109 ? 11.883 -3.627 -2.33 1 98.88 109 ASP A C 1
ATOM 818 O O . ASP A 1 109 ? 12.875 -3.775 -3.047 1 98.88 109 ASP A O 1
ATOM 822 N N . THR A 1 110 ? 11.227 -2.529 -2.211 1 98.88 110 THR A N 1
ATOM 823 C CA . THR A 1 110 ? 11.453 -1.46 -3.178 1 98.88 110 THR A CA 1
ATOM 824 C C . THR A 1 110 ? 12.758 -0.727 -2.879 1 98.88 110 THR A C 1
ATOM 826 O O . THR A 1 110 ? 13.445 -0.271 -3.795 1 98.88 110 THR A O 1
ATOM 829 N N . GLU A 1 111 ? 13.078 -0.583 -1.664 1 98.56 111 GLU A N 1
ATOM 830 C CA . GLU A 1 111 ? 14.344 0.06 -1.325 1 98.56 111 GLU A CA 1
ATOM 831 C C . GLU A 1 111 ? 15.523 -0.703 -1.918 1 98.56 111 GLU A C 1
ATOM 833 O O . GLU A 1 111 ? 16.406 -0.106 -2.539 1 98.56 111 GLU A O 1
ATOM 838 N N . GLY A 1 112 ? 15.539 -1.99 -1.656 1 98.62 112 GLY A N 1
ATOM 839 C CA . GLY A 1 112 ? 16.609 -2.787 -2.227 1 98.62 112 GLY A CA 1
ATOM 840 C C . GLY A 1 112 ? 16.703 -2.676 -3.738 1 98.62 112 GLY A C 1
ATOM 841 O O . GLY A 1 112 ? 17.797 -2.568 -4.297 1 98.62 112 GLY A O 1
ATOM 842 N N . TYR A 1 113 ? 15.578 -2.645 -4.387 1 98.88 113 TYR A N 1
ATOM 843 C CA . TYR A 1 113 ? 15.508 -2.553 -5.84 1 98.88 113 TYR A CA 1
ATOM 844 C C . TYR A 1 113 ? 16.109 -1.245 -6.336 1 98.88 113 TYR A C 1
ATOM 846 O O . TYR A 1 113 ? 16.938 -1.243 -7.254 1 98.88 113 TYR A O 1
ATOM 854 N N . TRP A 1 114 ? 15.766 -0.141 -5.801 1 98.75 114 TRP A N 1
ATOM 855 C CA . TRP A 1 114 ? 16.219 1.173 -6.25 1 98.75 114 TRP A CA 1
ATOM 856 C C . TRP A 1 114 ? 17.672 1.416 -5.859 1 98.75 114 TRP A C 1
ATOM 858 O O . TRP A 1 114 ? 18.422 2.033 -6.613 1 98.75 114 TRP A O 1
ATOM 868 N N . ARG A 1 115 ? 18 0.935 -4.676 1 98.38 115 ARG A N 1
ATOM 869 C CA . ARG A 1 115 ? 19.375 1.107 -4.223 1 98.38 115 ARG A CA 1
ATOM 870 C 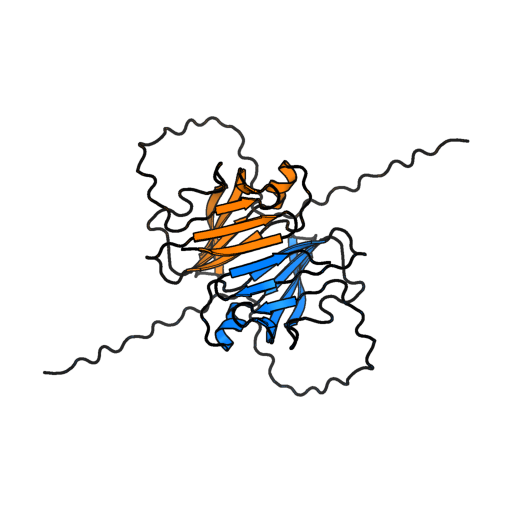C . ARG A 1 115 ? 20.359 0.456 -5.191 1 98.38 115 ARG A C 1
ATOM 872 O O . ARG A 1 115 ? 21.391 1.034 -5.512 1 98.38 115 ARG A O 1
ATOM 879 N N . LYS A 1 116 ? 20.016 -0.679 -5.656 1 98 116 LYS A N 1
ATOM 880 C CA . LYS A 1 116 ? 20.859 -1.391 -6.613 1 98 116 LYS A CA 1
ATOM 881 C C . LYS A 1 116 ? 21.031 -0.587 -7.898 1 98 116 LYS A C 1
ATOM 883 O O . LYS A 1 116 ? 21.984 -0.794 -8.648 1 98 116 LYS A O 1
ATOM 888 N N . ARG A 1 117 ? 20.203 0.281 -8.086 1 97.5 117 ARG A N 1
ATOM 889 C CA . ARG A 1 117 ? 20.203 1.072 -9.312 1 97.5 117 ARG A CA 1
ATOM 890 C C . ARG A 1 117 ? 20.672 2.502 -9.039 1 97.5 117 ARG A C 1
ATOM 892 O O . ARG A 1 117 ? 20.531 3.375 -9.898 1 97.5 117 ARG A O 1
ATOM 899 N N . GLY A 1 118 ? 21.031 2.785 -7.824 1 97.94 118 GLY A N 1
ATOM 900 C CA . GLY A 1 118 ? 21.516 4.105 -7.445 1 97.94 118 GLY A CA 1
ATOM 901 C C . GLY A 1 118 ? 20.406 5.148 -7.395 1 97.94 118 GLY A C 1
ATOM 902 O O . GLY A 1 118 ? 20.656 6.332 -7.629 1 97.94 118 GLY A O 1
ATOM 903 N N . GLN A 1 119 ? 19.281 4.754 -7.238 1 98 119 GLN A N 1
ATOM 904 C CA . GLN A 1 119 ? 18.109 5.633 -7.258 1 98 119 GLN A CA 1
ATOM 905 C C . GLN A 1 119 ? 17.5 5.762 -5.867 1 98 119 GLN A C 1
ATOM 907 O O . GLN A 1 119 ? 17.266 4.762 -5.188 1 98 119 GLN A O 1
ATOM 912 N N . GLU A 1 120 ? 17.359 7.031 -5.375 1 97.06 120 GLU A N 1
ATOM 913 C CA . GLU A 1 120 ? 16.578 7.277 -4.168 1 97.06 120 GLU A CA 1
ATOM 914 C C . GLU A 1 120 ? 15.094 6.977 -4.398 1 97.06 120 GLU A C 1
ATOM 916 O O . GLU A 1 120 ? 14.609 7.066 -5.527 1 97.06 120 GLU A O 1
ATOM 921 N N . SER A 1 121 ? 14.477 6.625 -3.342 1 98.06 121 SER A N 1
ATOM 922 C CA . SER A 1 121 ? 13.055 6.336 -3.455 1 98.06 121 SER A CA 1
ATOM 923 C C . SER A 1 121 ? 12.305 6.727 -2.182 1 98.06 121 SER A C 1
ATOM 925 O O . SER A 1 121 ? 12.922 6.887 -1.122 1 98.06 121 SER A O 1
ATOM 927 N N . PHE A 1 122 ? 11.055 7.004 -2.332 1 98.5 122 PHE A N 1
ATOM 928 C CA . PHE A 1 122 ? 10.203 7.52 -1.271 1 98.5 122 PHE A CA 1
ATOM 929 C C . PHE A 1 122 ? 9.656 6.383 -0.414 1 98.5 122 PHE A C 1
ATOM 931 O O . PHE A 1 122 ? 9.367 6.574 0.768 1 98.5 122 PHE A O 1
ATOM 938 N N . TYR A 1 123 ? 9.555 5.172 -0.958 1 98.88 123 TYR A N 1
ATOM 939 C CA . TYR A 1 123 ? 8.914 4.039 -0.298 1 98.88 123 TYR A CA 1
ATOM 940 C C . TYR A 1 123 ? 9.938 2.955 0.033 1 98.88 123 TYR A C 1
ATOM 942 O O . TYR A 1 123 ? 10.398 2.24 -0.857 1 98.88 123 TYR A O 1
ATOM 950 N N . PRO A 1 124 ? 10.234 2.734 1.31 1 98.62 124 PRO A N 1
ATOM 951 C CA . PRO A 1 124 ? 11.219 1.708 1.656 1 98.62 124 PRO A CA 1
ATOM 952 C C . PRO A 1 124 ? 10.758 0.298 1.303 1 98.62 124 PRO A C 1
ATOM 954 O O . PRO A 1 124 ? 11.578 -0.58 1.034 1 98.62 124 PRO A O 1
ATOM 957 N N . TYR A 1 125 ? 9.484 0.061 1.37 1 98.88 125 TYR A N 1
ATOM 958 C CA . TYR A 1 125 ? 8.805 -1.127 0.862 1 98.88 125 TYR A CA 1
ATOM 959 C C . TYR A 1 125 ? 7.344 -0.83 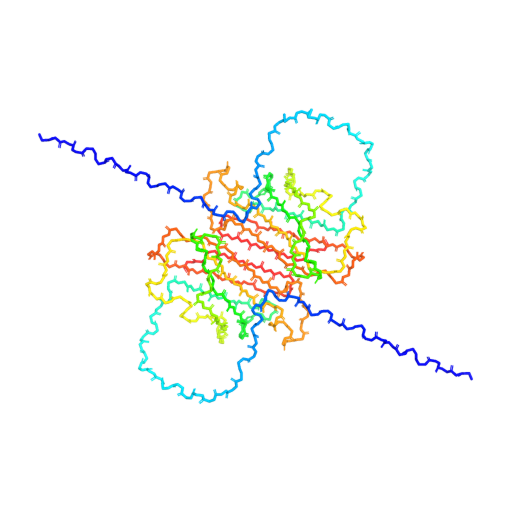0.548 1 98.88 125 TYR A C 1
ATOM 961 O O . TYR A 1 125 ? 6.82 0.215 0.938 1 98.88 125 TYR A O 1
ATOM 969 N N . VAL A 1 126 ? 6.781 -1.714 -0.246 1 98.94 126 VAL A N 1
ATOM 970 C CA . VAL A 1 126 ? 5.355 -1.649 -0.544 1 98.94 126 VAL A CA 1
ATOM 971 C C . VAL A 1 126 ? 4.684 -2.961 -0.141 1 98.94 126 VAL A C 1
ATOM 973 O O . VAL A 1 126 ? 5.164 -4.043 -0.486 1 98.94 126 VAL A O 1
ATOM 976 N N . GLU A 1 127 ? 3.643 -2.828 0.622 1 98.94 127 GLU A N 1
ATOM 977 C CA . GLU A 1 127 ? 2.832 -3.994 0.958 1 98.94 127 GLU A CA 1
ATOM 978 C C . GLU A 1 127 ? 1.409 -3.85 0.426 1 98.94 127 GLU A C 1
ATOM 980 O O . GLU A 1 127 ? 0.718 -2.879 0.743 1 98.94 127 GLU A O 1
ATOM 985 N N . VAL A 1 128 ? 1.066 -4.793 -0.396 1 98.94 128 VAL A N 1
ATOM 986 C CA . VAL A 1 128 ? -0.304 -4.871 -0.889 1 98.94 128 VAL A CA 1
ATOM 987 C C . VAL A 1 128 ? -1.059 -5.973 -0.147 1 98.94 128 VAL A C 1
ATOM 989 O O . VAL A 1 128 ? -0.756 -7.156 -0.307 1 98.94 128 VAL A O 1
ATOM 992 N N . VAL A 1 129 ? -2.014 -5.562 0.665 1 98.88 129 VAL A N 1
ATOM 993 C CA . VAL A 1 129 ? -2.85 -6.504 1.403 1 98.88 129 VAL A CA 1
ATOM 994 C C . VAL A 1 129 ? -4.203 -6.645 0.714 1 98.88 129 VAL A C 1
ATOM 996 O O . VAL A 1 129 ? -4.832 -5.645 0.358 1 98.88 129 VAL A O 1
ATOM 999 N N . PHE A 1 130 ? -4.613 -7.867 0.477 1 98.75 130 PHE A N 1
ATOM 1000 C CA . PHE A 1 130 ? -5.848 -8.102 -0.262 1 98.75 130 PHE A CA 1
ATOM 1001 C C . PHE A 1 130 ? -6.555 -9.352 0.243 1 98.75 130 PHE A C 1
ATOM 1003 O O . PHE A 1 130 ? -5.934 -10.211 0.87 1 98.75 130 PHE A O 1
ATOM 1010 N N . THR A 1 131 ? -7.832 -9.414 -0.062 1 97.81 131 THR A N 1
ATOM 1011 C CA . THR A 1 131 ? -8.648 -10.531 0.401 1 97.81 131 THR A CA 1
ATOM 1012 C C . THR A 1 131 ? -9.133 -11.367 -0.776 1 97.81 131 THR A C 1
ATOM 1014 O O . THR A 1 131 ? -9.656 -10.828 -1.756 1 97.81 131 THR A O 1
ATOM 1017 N N . ILE A 1 132 ? -8.891 -12.633 -0.637 1 96.19 132 ILE A N 1
ATOM 1018 C CA . ILE A 1 132 ? -9.414 -13.609 -1.584 1 96.19 132 ILE A CA 1
ATOM 1019 C C . ILE A 1 132 ? -10.664 -14.266 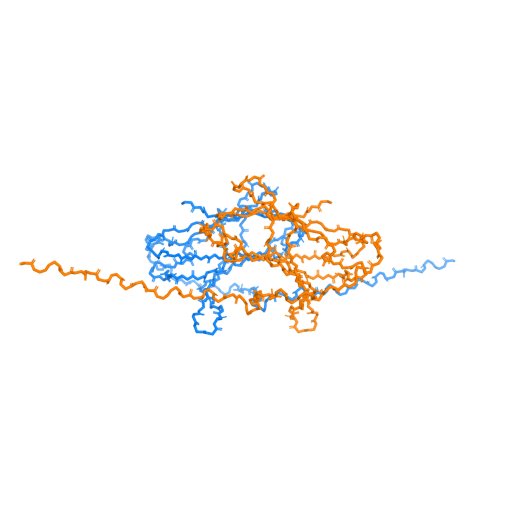-1.004 1 96.19 132 ILE A C 1
ATOM 1021 O O . ILE A 1 132 ? -10.625 -14.828 0.093 1 96.19 132 ILE A O 1
ATOM 1025 N N . THR A 1 133 ? -11.734 -14.172 -1.809 1 94.88 133 THR A N 1
ATOM 1026 C CA . THR A 1 133 ? -13 -14.688 -1.296 1 94.88 133 THR A CA 1
ATOM 1027 C C . THR A 1 133 ? -13.438 -15.93 -2.064 1 94.88 133 THR A C 1
ATOM 1029 O O . THR A 1 133 ? -14.445 -16.562 -1.729 1 94.88 133 THR A O 1
ATOM 1032 N N . ASN A 1 134 ? -12.773 -16.203 -3.115 1 94.06 134 ASN A N 1
ATOM 1033 C CA . ASN A 1 134 ? -13.031 -17.391 -3.938 1 94.06 134 ASN A CA 1
ATOM 1034 C C . ASN A 1 134 ? -11.734 -18.078 -4.355 1 94.06 134 ASN A C 1
ATOM 1036 O O . ASN A 1 134 ? -10.984 -17.547 -5.18 1 94.06 134 ASN A O 1
ATOM 1040 N N . GLU A 1 135 ? -11.508 -19.25 -3.818 1 92 135 GLU A N 1
ATOM 1041 C CA . GLU A 1 135 ? -10.219 -19.906 -4.012 1 92 135 GLU A CA 1
ATOM 1042 C C . GLU A 1 135 ? -10.164 -20.625 -5.352 1 92 135 GLU A C 1
ATOM 1044 O O . GLU A 1 135 ? -9.125 -21.172 -5.734 1 92 135 GLU A O 1
ATOM 1049 N N . THR A 1 136 ? -11.227 -20.656 -6.066 1 90.38 136 THR A N 1
ATOM 1050 C CA . THR A 1 136 ? -11.25 -21.344 -7.352 1 90.38 136 THR A CA 1
ATOM 1051 C C . THR A 1 136 ? -10.93 -20.375 -8.492 1 90.38 136 THR A C 1
ATOM 1053 O O . THR A 1 136 ? -10.68 -20.797 -9.625 1 90.38 136 THR A O 1
ATOM 1056 N N . HIS A 1 137 ? -10.961 -19.078 -8.211 1 92.31 137 HIS A N 1
ATOM 1057 C CA . HIS A 1 137 ? -10.633 -18.062 -9.211 1 92.31 137 HIS A CA 1
ATOM 1058 C C . HIS A 1 137 ? -9.141 -17.766 -9.227 1 92.31 137 HIS A C 1
ATOM 1060 O O . HIS A 1 137 ? -8.438 -18.031 -8.242 1 92.31 137 HIS A O 1
ATOM 1066 N N . LYS A 1 138 ? -8.727 -17.297 -10.367 1 94.5 138 LYS A N 1
ATOM 1067 C CA . LYS A 1 138 ? -7.367 -16.781 -10.469 1 94.5 138 LYS A CA 1
ATOM 1068 C C . LYS A 1 138 ? -7.316 -15.289 -10.125 1 94.5 138 LYS A C 1
ATOM 1070 O O . LYS A 1 138 ? -8.242 -14.547 -10.445 1 94.5 138 LYS A O 1
ATOM 1075 N N . PHE A 1 139 ? -6.207 -14.914 -9.531 1 97.12 139 PHE A N 1
ATOM 1076 C CA . PHE A 1 139 ? -6.023 -13.516 -9.164 1 97.12 139 PHE A CA 1
ATOM 1077 C C . PHE A 1 139 ? -4.699 -12.984 -9.711 1 97.12 139 PHE A C 1
ATOM 1079 O O . PHE A 1 139 ? -3.684 -13.68 -9.672 1 97.12 139 PHE A O 1
ATOM 1086 N N . HIS A 1 140 ? -4.762 -11.797 -10.312 1 97.75 140 HIS A N 1
ATOM 1087 C CA . HIS A 1 140 ? -3.582 -11.055 -10.742 1 97.75 140 HIS A CA 1
ATOM 1088 C C . HIS A 1 140 ? -3.469 -9.727 -10 1 97.75 140 HIS A C 1
ATOM 1090 O O . HIS A 1 140 ? -4.379 -8.898 -10.062 1 97.75 140 HIS A O 1
ATOM 1096 N N . VAL A 1 141 ? -2.389 -9.562 -9.188 1 98.69 141 VAL A N 1
ATOM 1097 C CA . VAL A 1 141 ? -2.172 -8.352 -8.398 1 98.69 141 VAL A CA 1
ATOM 1098 C C . VAL A 1 141 ? -0.856 -7.699 -8.805 1 98.69 141 VAL A C 1
ATOM 1100 O O . VAL A 1 141 ? 0.176 -7.906 -8.164 1 98.69 141 VAL A O 1
ATOM 1103 N N . PRO A 1 142 ? -0.879 -6.855 -9.797 1 98.81 142 PRO A N 1
ATOM 1104 C CA . PRO A 1 142 ? 0.339 -6.207 -10.281 1 98.81 142 PRO A CA 1
ATOM 1105 C C . PRO A 1 142 ? 0.677 -4.934 -9.516 1 98.81 142 PRO A C 1
ATOM 1107 O O . PRO A 1 142 ? -0.142 -4.445 -8.734 1 98.81 142 PRO A O 1
ATOM 1110 N N . LEU A 1 143 ? 1.925 -4.504 -9.711 1 98.94 143 LEU A N 1
ATOM 1111 C CA . LEU A 1 143 ? 2.426 -3.25 -9.156 1 98.94 143 LEU A CA 1
ATOM 1112 C C . LEU A 1 143 ? 3.121 -2.42 -10.227 1 98.94 143 LEU A C 1
ATOM 1114 O O . LEU A 1 143 ? 4.09 -2.877 -10.844 1 98.94 143 LEU A O 1
ATOM 1118 N N . LEU A 1 144 ? 2.598 -1.237 -10.531 1 98.94 144 LEU A N 1
ATOM 1119 C CA . LEU A 1 144 ? 3.318 -0.221 -11.289 1 98.94 144 LEU A CA 1
ATOM 1120 C C . LEU A 1 144 ? 4.133 0.674 -10.367 1 98.94 144 LEU A C 1
ATOM 1122 O O . LEU A 1 144 ? 3.57 1.404 -9.547 1 98.94 144 LEU A O 1
ATOM 1126 N N . LEU A 1 145 ? 5.395 0.629 -10.555 1 98.88 145 LEU A N 1
ATOM 1127 C CA . LEU A 1 145 ? 6.293 1.148 -9.531 1 98.88 145 LEU A CA 1
ATOM 1128 C C . LEU A 1 145 ? 7.184 2.25 -10.094 1 98.88 145 LEU A C 1
ATOM 1130 O O . LEU A 1 145 ? 7.758 2.098 -11.172 1 98.88 145 LEU A O 1
ATOM 1134 N N . SER A 1 146 ? 7.254 3.365 -9.477 1 98.81 146 SER A N 1
ATOM 1135 C CA . SER A 1 146 ? 8.289 4.383 -9.625 1 98.81 146 SER A CA 1
ATOM 1136 C C . SER A 1 146 ? 8.938 4.715 -8.281 1 98.81 146 SER A C 1
ATOM 1138 O O . SER A 1 146 ? 8.438 4.309 -7.23 1 98.81 146 SER A O 1
ATOM 1140 N N . PRO A 1 147 ? 10.055 5.457 -8.328 1 98.62 147 PRO A N 1
ATOM 1141 C CA . PRO A 1 147 ? 10.656 5.824 -7.043 1 98.62 147 PRO A CA 1
ATOM 1142 C C . PRO A 1 147 ? 9.734 6.676 -6.176 1 98.62 147 PRO A C 1
ATOM 1144 O O . PRO A 1 147 ? 9.883 6.707 -4.953 1 98.62 147 PRO A O 1
ATOM 1147 N N . TRP A 1 148 ? 8.695 7.363 -6.801 1 98.62 148 TRP A N 1
ATOM 1148 C CA . TRP A 1 148 ? 7.934 8.383 -6.082 1 98.62 148 TRP A CA 1
ATOM 1149 C C . TRP A 1 148 ? 6.438 8.109 -6.164 1 98.62 148 TRP A C 1
ATOM 1151 O O . TRP A 1 148 ? 5.625 8.93 -5.738 1 98.62 148 TRP A O 1
ATOM 1161 N N . SER A 1 149 ? 6.09 6.926 -6.723 1 98.88 149 SER A N 1
ATOM 1162 C CA . SER A 1 149 ? 4.684 6.543 -6.812 1 98.88 149 SER A CA 1
ATOM 1163 C C . SER A 1 149 ? 4.531 5.039 -7.016 1 98.88 149 SER A C 1
ATOM 1165 O O . SER A 1 149 ? 5.484 4.363 -7.41 1 98.88 149 SER A O 1
ATOM 1167 N N . TYR A 1 150 ? 3.352 4.562 -6.641 1 98.94 150 TYR A N 1
ATOM 1168 C CA . TYR A 1 150 ? 3.006 3.219 -7.094 1 98.94 150 TYR A CA 1
ATOM 1169 C C . TYR A 1 150 ? 1.495 3.053 -7.207 1 98.94 150 TYR A C 1
ATOM 1171 O O . TYR A 1 150 ? 0.735 3.818 -6.609 1 98.94 150 TYR A O 1
ATOM 1179 N N . THR A 1 151 ? 1.102 2.109 -8.07 1 98.81 151 THR A N 1
ATOM 1180 C CA . THR A 1 151 ? -0.282 1.736 -8.344 1 98.81 151 THR A CA 1
ATOM 1181 C C . THR A 1 151 ? -0.444 0.219 -8.344 1 98.81 151 THR A C 1
ATOM 1183 O O . THR A 1 151 ? 0.424 -0.505 -8.836 1 98.81 151 THR A O 1
ATOM 1186 N N . THR A 1 152 ? -1.464 -0.226 -7.719 1 98.94 152 THR A N 1
ATOM 1187 C CA . THR A 1 152 ? -1.852 -1.63 -7.793 1 98.94 152 THR A CA 1
ATOM 1188 C C . THR A 1 152 ? -3.344 -1.764 -8.086 1 98.94 152 THR A C 1
ATOM 1190 O O . THR A 1 152 ? -4.109 -0.821 -7.875 1 98.94 152 THR A O 1
ATOM 1193 N N . TYR A 1 153 ? -3.721 -2.908 -8.656 1 98.75 153 TYR A N 1
ATOM 1194 C CA . TYR A 1 153 ? -5.113 -3.209 -8.969 1 98.75 153 TYR A CA 1
ATOM 1195 C C . TYR A 1 153 ? -5.34 -4.715 -9.055 1 98.75 153 TYR A C 1
ATOM 1197 O O . TYR A 1 153 ? -4.387 -5.484 -9.18 1 98.75 153 TYR A O 1
ATOM 1205 N N . ARG A 1 154 ? -6.547 -5.062 -8.875 1 98.31 154 ARG A N 1
ATOM 1206 C CA . ARG A 1 154 ? -6.938 -6.441 -9.148 1 98.31 154 ARG A CA 1
ATOM 1207 C C . ARG A 1 154 ? -7.09 -6.68 -10.648 1 98.31 154 ARG A C 1
ATOM 1209 O O . ARG A 1 154 ? -8.039 -6.188 -11.266 1 98.31 154 ARG A O 1
ATOM 1216 N N . GLY A 1 155 ? -6.109 -7.465 -11.164 1 92.88 155 GLY A N 1
ATOM 1217 C CA . GLY A 1 155 ? -6.16 -7.777 -12.586 1 92.88 155 GLY A CA 1
ATOM 1218 C C . GLY A 1 155 ? -6.957 -9.031 -12.891 1 92.88 155 GLY A C 1
ATOM 1219 O O . GLY A 1 155 ? -7.371 -9.75 -11.977 1 92.88 155 GLY A O 1
ATOM 1220 N N . SER A 1 156 ? -7.297 -9.188 -14.242 1 84.44 156 SER A N 1
ATOM 1221 C CA . SER A 1 156 ? -8.031 -10.359 -14.703 1 84.44 156 SER A CA 1
ATOM 1222 C C . SER A 1 156 ? -7.078 -11.469 -15.148 1 84.44 156 SER A C 1
ATOM 1224 O O . SER A 1 156 ? -5.934 -11.195 -15.523 1 84.44 156 SER A O 1
ATOM 1226 N N . MET B 1 1 ? -45.625 -34.719 -1.116 1 30.59 1 MET B N 1
ATOM 1227 C CA . MET B 1 1 ? -44.25 -34.594 -1.602 1 30.59 1 MET B CA 1
ATOM 1228 C C . MET B 1 1 ? -43.594 -33.344 -1.03 1 30.59 1 MET B C 1
ATOM 1230 O O . MET B 1 1 ? -44 -32.219 -1.323 1 30.59 1 MET B O 1
ATOM 1234 N N . SER B 1 2 ? -43.094 -33.438 0.239 1 28.84 2 SER B N 1
ATOM 1235 C CA . SER B 1 2 ? -42.719 -32.438 1.246 1 28.84 2 SER B CA 1
ATOM 1236 C C . SER B 1 2 ? -41.469 -31.672 0.822 1 28.84 2 SER B C 1
ATOM 1238 O O . SER B 1 2 ? -40.469 -32.281 0.408 1 28.84 2 SER B O 1
ATOM 1240 N N . GLN B 1 3 ? -41.625 -30.469 0.203 1 29.27 3 GLN B N 1
ATOM 1241 C CA . GLN B 1 3 ? -40.688 -29.484 -0.283 1 29.27 3 GLN B CA 1
ATOM 1242 C C . GLN B 1 3 ? -39.688 -29.094 0.814 1 29.27 3 GLN B C 1
ATOM 1244 O O . GLN B 1 3 ? -40.094 -28.625 1.878 1 29.27 3 GLN B O 1
ATOM 1249 N N . GLY B 1 4 ? -38.656 -29.938 1.078 1 28.42 4 GLY B N 1
ATOM 1250 C CA . GLY B 1 4 ? -37.562 -29.734 2.025 1 28.42 4 GLY B CA 1
ATOM 1251 C C . GLY B 1 4 ? -36.875 -28.391 1.856 1 28.42 4 GLY B C 1
ATOM 1252 O O . GLY B 1 4 ? -36.469 -28.031 0.749 1 28.42 4 GLY B O 1
ATOM 1253 N N . THR B 1 5 ? -37.281 -27.328 2.615 1 29.39 5 THR B N 1
ATOM 1254 C CA . THR B 1 5 ? -36.719 -25.984 2.723 1 29.39 5 THR B CA 1
ATOM 1255 C C . THR B 1 5 ? -35.25 -26.031 3.082 1 29.39 5 THR B C 1
ATOM 1257 O O . THR B 1 5 ? -34.875 -26.625 4.098 1 29.39 5 THR B O 1
ATOM 1260 N N . ALA B 1 6 ? -34.375 -26.25 2.062 1 28.67 6 ALA B N 1
ATOM 1261 C CA . ALA B 1 6 ? -32.938 -26.141 2.215 1 28.67 6 ALA B CA 1
ATOM 1262 C C . ALA B 1 6 ? -32.531 -24.859 2.945 1 28.67 6 ALA B C 1
ATOM 1264 O O . ALA B 1 6 ? -32.781 -23.75 2.453 1 28.67 6 ALA B O 1
ATOM 1265 N N . SER B 1 7 ? -32.688 -24.766 4.289 1 25.44 7 SER B N 1
ATOM 1266 C CA . SER B 1 7 ? -32.188 -23.656 5.098 1 25.44 7 SER B CA 1
ATOM 1267 C C . SER B 1 7 ? -30.703 -23.391 4.84 1 25.44 7 SER B C 1
ATOM 1269 O O . SER B 1 7 ? -29.875 -24.297 4.98 1 25.44 7 SER B O 1
ATOM 1271 N N . TRP B 1 8 ? -30.344 -22.562 3.852 1 26.66 8 TRP B N 1
ATOM 1272 C CA . TRP B 1 8 ? -29.031 -22.016 3.547 1 26.66 8 TRP B CA 1
ATOM 1273 C C . TRP B 1 8 ? -28.359 -21.469 4.805 1 26.66 8 TRP B C 1
ATOM 1275 O O . TRP B 1 8 ? -28.922 -20.625 5.496 1 26.66 8 TRP B O 1
ATOM 1285 N N . LEU B 1 9 ? -27.766 -22.328 5.582 1 26.52 9 LEU B N 1
ATOM 1286 C CA . LEU B 1 9 ? -26.906 -21.938 6.703 1 26.52 9 LEU B CA 1
ATOM 1287 C C . LEU B 1 9 ? -25.922 -20.844 6.293 1 26.52 9 LEU B C 1
ATOM 1289 O O . LEU B 1 9 ? -25.125 -21.031 5.375 1 26.52 9 LEU B O 1
ATOM 1293 N N . LEU B 1 10 ? -26.297 -19.531 6.344 1 29.5 10 LEU B N 1
ATOM 1294 C CA . LEU B 1 10 ? -25.484 -18.328 6.301 1 29.5 10 LEU B CA 1
ATOM 1295 C C . LEU B 1 10 ? -24.219 -18.484 7.137 1 29.5 10 LEU B C 1
ATOM 1297 O O . LEU B 1 10 ? -24.297 -18.688 8.352 1 29.5 10 LEU B O 1
ATOM 1301 N N . GLY B 1 11 ? -23.219 -19.172 6.625 1 26.06 11 GLY B N 1
ATOM 1302 C CA . GLY B 1 11 ? -21.906 -19.266 7.246 1 26.06 11 GLY B CA 1
ATOM 1303 C C . GLY B 1 11 ? -21.438 -17.938 7.832 1 26.06 11 GLY B C 1
ATOM 1304 O O . GLY B 1 11 ? -21.812 -16.875 7.344 1 26.06 11 GLY B O 1
ATOM 1305 N N . GLU B 1 12 ? -21.141 -17.906 9.148 1 28.86 12 GLU B N 1
ATOM 1306 C CA . GLU B 1 12 ? -20.594 -16.859 10.008 1 28.86 12 GLU B CA 1
ATOM 1307 C C . GLU B 1 12 ? -19.453 -16.125 9.32 1 28.86 12 GLU B C 1
ATOM 1309 O O . GLU B 1 12 ? -18.578 -16.75 8.734 1 28.86 12 GLU B O 1
ATOM 1314 N N . ARG B 1 13 ? -19.703 -14.984 8.781 1 29.42 13 ARG B N 1
ATOM 1315 C CA . ARG B 1 13 ? -18.812 -13.961 8.242 1 29.42 13 ARG B CA 1
ATOM 1316 C C . ARG B 1 13 ? -17.562 -13.797 9.117 1 29.42 13 ARG B C 1
ATOM 1318 O O . ARG B 1 13 ? -17.672 -13.531 10.312 1 29.42 13 ARG B O 1
ATOM 1325 N N . GLY B 1 14 ? -16.547 -14.602 8.953 1 27.83 14 GLY B N 1
ATOM 1326 C CA . GLY B 1 14 ? -15.281 -14.438 9.648 1 27.83 14 GLY B CA 1
ATOM 1327 C C . GLY B 1 14 ? -14.797 -13 9.688 1 27.83 14 GLY B C 1
ATOM 1328 O O . GLY B 1 14 ? -14.906 -12.273 8.695 1 27.83 14 GLY B O 1
ATOM 1329 N N . ASP B 1 15 ? -14.844 -12.367 10.859 1 31.06 15 ASP B N 1
ATOM 1330 C CA . ASP B 1 15 ? -14.344 -11.039 11.195 1 31.06 15 ASP B CA 1
ATOM 1331 C C . ASP B 1 15 ? -12.93 -10.828 10.648 1 31.06 15 ASP B C 1
ATOM 1333 O O . ASP B 1 15 ? -12.062 -11.68 10.82 1 31.06 15 ASP B O 1
ATOM 1337 N N . VAL B 1 16 ? -12.766 -10.211 9.594 1 35.84 16 VAL B N 1
ATOM 1338 C CA . VAL B 1 16 ? -11.477 -9.734 9.102 1 35.84 16 VAL B CA 1
ATOM 1339 C C . VAL B 1 16 ? -10.641 -9.203 10.266 1 35.84 16 VAL B C 1
ATOM 1341 O O . VAL B 1 16 ? -11.117 -8.398 11.062 1 35.84 16 VAL B O 1
ATOM 1344 N N . VAL B 1 17 ? -9.773 -10 10.734 1 37.91 17 VAL B N 1
ATOM 1345 C CA . VAL B 1 17 ? -8.828 -9.531 11.75 1 37.91 17 VAL B CA 1
ATOM 1346 C C . VAL B 1 17 ? -8.258 -8.172 11.336 1 37.91 17 VAL B C 1
ATOM 1348 O O . VAL B 1 17 ? -7.562 -8.07 10.328 1 37.91 17 VAL B O 1
ATOM 1351 N N . TRP B 1 18 ? -8.906 -7.102 11.617 1 39.94 18 TRP B N 1
ATOM 1352 C CA . TRP B 1 18 ? -8.359 -5.75 11.562 1 39.94 18 TRP B CA 1
ATOM 1353 C C . TRP B 1 18 ? -6.977 -5.691 12.195 1 39.94 18 TRP B C 1
ATOM 1355 O O . TRP B 1 18 ? -6.688 -6.438 13.133 1 39.94 18 TRP B O 1
ATOM 1365 N N . PRO B 1 19 ? -5.98 -5.32 11.555 1 42.34 19 PRO B N 1
ATOM 1366 C CA . PRO B 1 19 ? -4.941 -5.078 12.562 1 42.34 19 PRO B CA 1
ATOM 1367 C C . PRO B 1 19 ? -5.504 -4.543 13.875 1 42.34 19 PRO B C 1
ATOM 1369 O O . PRO B 1 19 ? -6.613 -4.008 13.906 1 42.34 19 PRO B O 1
ATOM 1372 N N . PRO B 1 20 ? -5.137 -5.074 15.109 1 38.34 20 PRO B N 1
ATOM 1373 C CA . PRO B 1 20 ? -5.797 -4.809 16.391 1 38.34 20 PRO B CA 1
ATOM 1374 C C . PRO B 1 20 ? -6.543 -3.475 16.406 1 38.34 20 PRO B C 1
ATOM 1376 O O . PRO B 1 20 ? -7.473 -3.291 17.188 1 38.34 20 PRO B O 1
ATOM 1379 N N . THR B 1 21 ? -5.941 -2.432 16.203 1 37.94 21 THR B N 1
ATOM 1380 C CA . THR B 1 21 ? -6.625 -1.258 16.734 1 37.94 21 THR B CA 1
ATOM 1381 C C . THR B 1 21 ? -7.852 -0.921 15.898 1 37.94 21 THR B C 1
ATOM 1383 O O . THR B 1 21 ? -7.746 -0.255 14.867 1 37.94 21 THR B O 1
ATOM 1386 N N . ALA B 1 22 ? -8.648 -1.95 15.789 1 39.59 22 ALA B N 1
ATOM 1387 C CA . ALA B 1 22 ? -9.914 -1.628 15.125 1 39.59 22 ALA B CA 1
ATOM 1388 C C . ALA B 1 22 ? -10.461 -0.288 15.609 1 39.59 22 ALA B C 1
ATOM 1390 O O . ALA B 1 22 ? -10.438 0.001 16.812 1 39.59 22 ALA B O 1
ATOM 1391 N N . CYS B 1 23 ? -10.703 0.626 14.648 1 44.38 23 CYS B N 1
ATOM 1392 C CA . CYS B 1 23 ? -11.281 1.922 14.984 1 44.38 23 CYS B CA 1
ATOM 1393 C C . CYS B 1 23 ? -12.648 1.753 15.633 1 44.38 23 CYS B C 1
ATOM 1395 O O . CYS B 1 23 ? -13.617 1.381 14.961 1 44.38 23 CYS B O 1
ATOM 1397 N N . THR B 1 24 ? -12.75 1.188 16.938 1 38.66 24 THR B N 1
ATOM 1398 C CA . THR B 1 24 ? -14.039 1.168 17.625 1 38.66 24 THR B CA 1
ATOM 1399 C C . THR B 1 24 ? -14.758 2.502 17.453 1 38.66 24 THR B C 1
ATOM 1401 O O . THR B 1 24 ? -14.125 3.557 17.406 1 38.66 24 THR B O 1
ATOM 1404 N N . ASP B 1 25 ? -15.992 2.404 17.25 1 38.22 25 ASP B N 1
ATOM 1405 C CA . ASP B 1 25 ? -16.969 3.479 17.109 1 38.22 25 ASP B CA 1
ATOM 1406 C C . ASP B 1 25 ? -16.922 4.426 18.312 1 38.22 25 ASP B C 1
ATOM 1408 O O . ASP B 1 25 ? -17.094 3.998 19.453 1 38.22 25 ASP B O 1
ATOM 1412 N N . TRP B 1 26 ? -16.25 5.48 18.375 1 34.44 26 TRP B N 1
ATOM 1413 C CA . TRP B 1 26 ? -16.484 6.539 19.359 1 34.44 26 TRP B CA 1
ATOM 1414 C C . TRP B 1 26 ? -17.953 6.906 19.422 1 34.44 26 TRP B C 1
ATOM 1416 O O . TRP B 1 26 ? -18.531 7.352 18.438 1 34.44 26 TRP B O 1
ATOM 1426 N N . ALA B 1 27 ? -18.75 6.398 20.359 1 32.41 27 ALA B N 1
ATOM 1427 C CA . ALA B 1 27 ? -20.062 6.891 20.766 1 32.41 27 ALA B CA 1
ATOM 1428 C C . ALA B 1 27 ? -20.062 8.414 20.875 1 32.41 27 ALA B C 1
ATOM 1430 O O . ALA B 1 27 ? -19.016 9.031 21.094 1 32.41 27 ALA B O 1
ATOM 1431 N N . GLU B 1 28 ? -21.266 9.109 20.609 1 32.94 28 GLU B N 1
ATOM 1432 C CA . GLU B 1 28 ? -21.719 10.5 20.641 1 32.94 28 GLU B CA 1
ATOM 1433 C C . GLU B 1 28 ? -21.422 11.156 21.984 1 32.94 28 GLU B C 1
ATOM 1435 O O . GLU B 1 28 ? -22.344 11.484 22.734 1 32.94 28 GLU B O 1
ATOM 1440 N N . GLY B 1 29 ? -20.719 10.672 22.922 1 31.83 29 GLY B N 1
ATOM 1441 C CA . GLY B 1 29 ? -20.781 11.578 24.062 1 31.83 29 GLY B CA 1
ATOM 1442 C C . GLY B 1 29 ? -20.391 13.008 23.703 1 31.83 29 GLY B C 1
ATOM 1443 O O . GLY B 1 29 ? -19.484 13.234 22.906 1 31.83 29 GLY B O 1
ATOM 1444 N N . GLY B 1 30 ? -21.406 14 23.734 1 30.2 30 GLY B N 1
ATOM 1445 C CA . GLY B 1 30 ? -21.438 15.43 23.5 1 30.2 30 GLY B CA 1
ATOM 1446 C C . GLY B 1 30 ? -20.297 16.172 24.156 1 30.2 30 GLY B C 1
ATOM 1447 O O . GLY B 1 30 ? -20.5 16.953 25.094 1 30.2 30 GLY B O 1
ATOM 1448 N N . LEU B 1 31 ? -19.25 15.641 24.578 1 32.84 31 LEU B N 1
ATOM 1449 C CA . LEU B 1 31 ? -18.375 16.641 25.188 1 32.84 31 LEU B CA 1
ATOM 1450 C C . LEU B 1 31 ? -18.094 17.781 24.203 1 32.84 31 LEU B C 1
ATOM 1452 O O . LEU B 1 31 ? -17.609 17.547 23.094 1 32.84 31 LEU B O 1
ATOM 1456 N N . ARG B 1 32 ? -18.984 18.828 24.281 1 32 32 ARG B N 1
ATOM 1457 C CA . ARG B 1 32 ? -18.719 20.141 23.719 1 32 32 ARG B CA 1
ATOM 1458 C C . ARG B 1 32 ? -17.297 20.594 24 1 32 32 ARG B C 1
ATOM 1460 O O . ARG B 1 32 ? -16.953 20.969 25.125 1 32 32 ARG B O 1
ATOM 1467 N N . GLY B 1 33 ? -16.281 19.875 23.641 1 31.25 33 GLY B N 1
ATOM 1468 C CA . GLY B 1 33 ? -14.984 20.531 23.75 1 31.25 33 GLY B CA 1
ATOM 1469 C C . GLY B 1 33 ? -15.008 21.984 23.328 1 31.25 33 GLY B C 1
ATOM 1470 O O . GLY B 1 33 ? -15.719 22.344 22.391 1 31.25 33 GLY B O 1
ATOM 1471 N N . GLU B 1 34 ? -14.945 22.938 24.219 1 32.44 34 GLU B N 1
ATOM 1472 C CA . GLU B 1 34 ? -14.703 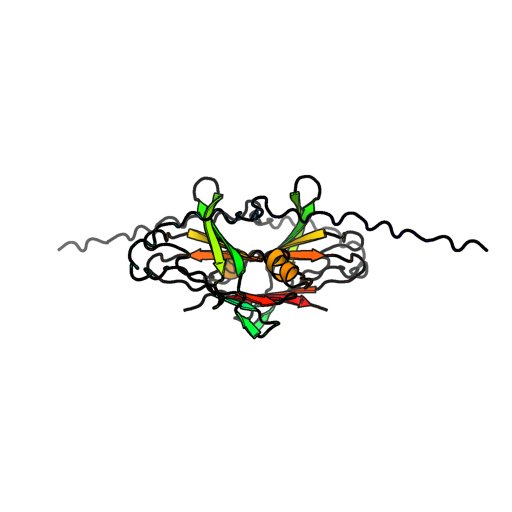24.359 23.969 1 32.44 34 GLU B CA 1
ATOM 1473 C C . GLU B 1 34 ? -13.789 24.562 22.766 1 32.44 34 GLU B C 1
ATOM 1475 O O . GLU B 1 34 ? -12.734 23.938 22.672 1 32.44 34 GLU B O 1
ATOM 1480 N N . ALA B 1 35 ? -14.359 25.078 21.656 1 34.56 35 ALA B N 1
ATOM 1481 C CA . ALA B 1 35 ? -13.664 25.578 20.469 1 34.56 35 ALA B CA 1
ATOM 1482 C C . ALA B 1 35 ? -12.492 26.469 20.875 1 34.56 35 ALA B C 1
ATOM 1484 O O . ALA B 1 35 ? -12.688 27.562 21.422 1 34.56 35 ALA B O 1
ATOM 1485 N N . SER B 1 36 ? -11.43 26.047 21.531 1 33.72 36 SER B N 1
ATOM 1486 C CA . SER B 1 36 ? -10.289 26.953 21.594 1 33.72 36 SER B CA 1
ATOM 1487 C C . SER B 1 36 ? -10.219 27.828 20.344 1 33.72 36 SER B C 1
ATOM 1489 O O . SER B 1 36 ? -10.773 27.469 19.297 1 33.72 36 SER B O 1
ATOM 1491 N N . VAL B 1 37 ? -9.953 29.188 20.406 1 34.56 37 VAL B N 1
ATOM 1492 C CA . VAL B 1 37 ? -9.633 30.266 19.484 1 34.56 37 VAL B CA 1
ATOM 1493 C C . VAL B 1 37 ? -8.906 29.703 18.266 1 34.56 37 VAL B C 1
ATOM 1495 O O . VAL B 1 37 ? -8.078 28.797 18.391 1 34.56 37 VAL B O 1
ATOM 1498 N N . GLY B 1 38 ? -9.43 29.969 17.047 1 35.12 38 GLY B N 1
ATOM 1499 C CA . GLY B 1 38 ? -9.156 29.578 15.672 1 35.12 38 GLY B CA 1
ATOM 1500 C C . GLY B 1 38 ? -7.684 29.625 15.312 1 35.12 38 GLY B C 1
ATOM 1501 O O . GLY B 1 38 ? -7.188 30.672 14.859 1 35.12 38 GLY B O 1
ATOM 1502 N N . MET B 1 39 ? -6.754 29.281 16.25 1 36.97 39 MET B N 1
ATOM 1503 C CA . MET B 1 39 ? -5.402 29.359 15.688 1 36.97 39 MET B CA 1
ATOM 1504 C C . MET B 1 39 ? -5.406 28.969 14.211 1 36.97 39 MET B C 1
ATOM 1506 O O . MET B 1 39 ? -6.137 28.062 13.805 1 36.97 39 MET B O 1
ATOM 1510 N N . GLU B 1 40 ? -5.172 30 13.375 1 42.19 40 GLU B N 1
ATOM 1511 C CA . GLU B 1 40 ? -4.949 29.656 11.969 1 42.19 40 GLU B CA 1
ATOM 1512 C C . GLU B 1 40 ? -4.477 28.203 11.828 1 42.19 40 GLU B C 1
ATOM 1514 O O . GLU B 1 40 ? -3.604 27.766 12.578 1 42.19 40 GLU B O 1
ATOM 1519 N N . PRO B 1 41 ? -5.34 27.328 11.516 1 51.28 41 PRO B N 1
ATOM 1520 C CA . PRO B 1 41 ? -4.957 25.922 11.477 1 51.28 41 PRO B CA 1
ATOM 1521 C C . PRO B 1 41 ? -3.521 25.703 11 1 51.28 41 PRO B C 1
ATOM 1523 O O . PRO B 1 41 ? -3.146 26.188 9.922 1 51.28 41 PRO B O 1
ATOM 1526 N N . VAL B 1 42 ? -2.525 25.984 11.852 1 63.03 42 VAL B N 1
ATOM 1527 C CA . VAL B 1 42 ? -1.13 25.734 11.516 1 63.03 42 VAL B CA 1
ATOM 1528 C C . VAL B 1 42 ? -1.042 24.531 10.57 1 63.03 42 VAL B C 1
ATOM 1530 O O . VAL B 1 42 ? -1.699 23.516 10.789 1 63.03 42 VAL B O 1
ATOM 1533 N N . SER B 1 43 ? -0.698 24.844 9.234 1 84.06 43 SER B N 1
ATOM 1534 C CA . SER B 1 43 ? -0.604 23.906 8.109 1 84.06 43 SER B CA 1
ATOM 1535 C C . SER B 1 43 ? 0.244 22.703 8.469 1 84.06 43 SER B C 1
ATOM 1537 O O . SER B 1 43 ? 1.383 22.844 8.914 1 84.06 43 SER B O 1
ATOM 1539 N N . SER B 1 44 ? -0.257 21.578 8.633 1 93.56 44 SER B N 1
ATOM 1540 C CA . SER B 1 44 ? 0.425 20.312 8.859 1 93.56 44 SER B CA 1
ATOM 1541 C C . SER B 1 44 ? 1.528 20.094 7.832 1 93.56 44 SER B C 1
ATOM 1543 O O . SER B 1 44 ? 1.309 20.266 6.633 1 93.56 44 SER B O 1
ATOM 1545 N N . PRO B 1 45 ? 2.783 19.875 8.312 1 95.88 45 PRO B N 1
ATOM 1546 C CA . PRO B 1 45 ? 3.855 19.562 7.363 1 95.88 45 PRO B CA 1
ATOM 1547 C C . PRO B 1 45 ? 3.619 18.266 6.602 1 95.88 45 PRO B C 1
ATOM 1549 O O . PRO B 1 45 ? 4.301 17.984 5.613 1 95.88 45 PRO B O 1
ATOM 1552 N N . LEU B 1 46 ? 2.809 17.469 7.031 1 97.31 46 LEU B N 1
ATOM 1553 C CA . LEU B 1 46 ? 2.371 16.25 6.348 1 97.31 46 LEU B CA 1
ATOM 1554 C C . LEU B 1 46 ? 0.871 16.297 6.074 1 97.31 46 LEU B C 1
ATOM 1556 O O . LEU B 1 46 ? 0.073 16.469 6.996 1 97.31 46 LEU B O 1
ATOM 1560 N N . THR B 1 47 ? 0.519 16.141 4.789 1 97.69 47 THR B N 1
ATOM 1561 C CA . THR B 1 47 ? -0.889 16.188 4.41 1 97.69 47 THR B CA 1
ATOM 1562 C C . THR B 1 47 ? -1.255 14.984 3.543 1 97.69 47 THR B C 1
ATOM 1564 O O . THR B 1 47 ? -0.376 14.32 2.986 1 97.69 47 THR B O 1
ATOM 1567 N N . THR B 1 48 ? -2.531 14.664 3.555 1 98.31 48 THR B N 1
ATOM 1568 C CA . THR B 1 48 ? -3.064 13.633 2.68 1 98.31 48 THR B CA 1
ATOM 1569 C C . THR B 1 48 ? -4.406 14.055 2.088 1 98.31 48 THR B C 1
ATOM 1571 O O . THR B 1 48 ? -5.035 15 2.58 1 98.31 48 THR B O 1
ATOM 1574 N N . HIS B 1 49 ? -4.719 13.43 0.958 1 98.56 49 HIS B N 1
ATOM 1575 C CA . HIS B 1 49 ? -5.961 13.578 0.213 1 98.56 49 HIS B CA 1
ATOM 1576 C C . HIS B 1 49 ? -6.406 12.25 -0.386 1 98.56 49 HIS B C 1
ATOM 1578 O O . HIS B 1 49 ? -5.66 11.617 -1.138 1 98.56 49 HIS B O 1
ATOM 1584 N N . VAL B 1 50 ? -7.625 11.836 0.038 1 98.88 50 VAL B N 1
ATOM 1585 C CA . VAL B 1 50 ? -8.125 10.586 -0.523 1 98.88 50 VAL B CA 1
ATOM 1586 C C . VAL B 1 50 ? -9.289 10.875 -1.475 1 98.88 50 VAL B C 1
ATOM 1588 O O . VAL B 1 50 ? -10.281 11.484 -1.082 1 98.88 50 VAL B O 1
ATOM 1591 N N . LEU B 1 51 ? -9.102 10.5 -2.68 1 98.94 51 LEU B N 1
ATOM 1592 C CA . LEU B 1 51 ? -10.148 10.586 -3.693 1 98.94 51 LEU B CA 1
ATOM 1593 C C . LEU B 1 51 ? -10.75 9.211 -3.969 1 98.94 51 LEU B C 1
ATOM 1595 O O . LEU B 1 51 ? -10.023 8.25 -4.219 1 98.94 51 LEU B O 1
ATOM 1599 N N . ASP B 1 52 ? -12.039 9.125 -3.863 1 98.81 52 ASP B N 1
ATOM 1600 C CA . ASP B 1 52 ? -12.781 7.957 -4.32 1 98.81 52 ASP B CA 1
ATOM 1601 C C . ASP B 1 52 ? -12.992 8 -5.836 1 98.81 52 ASP B C 1
ATOM 1603 O O . ASP B 1 52 ? -13.906 8.664 -6.32 1 98.81 52 ASP B O 1
ATOM 1607 N N . THR B 1 53 ? -12.227 7.211 -6.5 1 98.56 53 THR B N 1
ATOM 1608 C CA . THR B 1 53 ? -12.227 7.324 -7.953 1 98.56 53 THR B CA 1
ATOM 1609 C C . THR B 1 53 ? -13.406 6.566 -8.555 1 98.56 53 THR B C 1
ATOM 1611 O O . THR B 1 53 ? -13.75 6.766 -9.719 1 98.56 53 THR B O 1
ATOM 1614 N N . ALA B 1 54 ? -14.047 5.699 -7.852 1 97.56 54 ALA B N 1
ATOM 1615 C CA . ALA B 1 54 ? -15.242 5.016 -8.328 1 97.56 54 ALA B CA 1
ATOM 1616 C C . ALA B 1 54 ? -16.422 5.977 -8.438 1 97.56 54 ALA B C 1
ATOM 1618 O O . ALA B 1 54 ? -17.219 5.891 -9.375 1 97.56 54 ALA B O 1
ATOM 1619 N N . SER B 1 55 ? -16.531 6.887 -7.562 1 97.44 55 SER B N 1
ATOM 1620 C CA . SER B 1 55 ? -17.609 7.859 -7.574 1 97.44 55 SER B CA 1
ATOM 1621 C C . SER B 1 55 ? -17.156 9.188 -8.164 1 97.44 55 SER B C 1
ATOM 1623 O O . SER B 1 55 ? -17.984 10.039 -8.5 1 97.44 55 SER B O 1
ATOM 1625 N N . GLY B 1 56 ? -15.898 9.406 -8.266 1 98.19 56 GLY B N 1
ATOM 1626 C CA . GLY B 1 56 ? -15.352 10.672 -8.727 1 98.19 56 GLY B CA 1
ATOM 1627 C C . GLY B 1 56 ? -15.414 11.766 -7.688 1 98.19 56 GLY B C 1
ATOM 1628 O O . GLY B 1 56 ? -15.312 12.953 -8.016 1 98.19 56 GLY B O 1
ATOM 1629 N N . LEU B 1 57 ? -15.547 11.359 -6.406 1 98.75 57 LEU B N 1
ATOM 1630 C CA . LEU B 1 57 ? -15.703 12.312 -5.312 1 98.75 57 LEU B CA 1
ATOM 1631 C C . LEU B 1 57 ? -14.641 12.094 -4.242 1 98.75 57 LEU B C 1
ATOM 1633 O O . LEU B 1 57 ? -14.055 11.008 -4.156 1 98.75 57 LEU B O 1
ATOM 1637 N N . PRO B 1 58 ? -14.383 13.156 -3.395 1 98.88 58 PRO B N 1
ATOM 1638 C CA . PRO B 1 58 ? -13.523 12.922 -2.234 1 98.88 58 PRO B CA 1
ATOM 1639 C C . PRO B 1 58 ? -14.055 11.812 -1.324 1 98.88 58 PRO B C 1
ATOM 1641 O O . PRO B 1 58 ? -15.273 11.664 -1.171 1 98.88 58 PRO B O 1
ATOM 1644 N N . ALA B 1 59 ? -13.188 11.031 -0.804 1 98.88 59 ALA B N 1
ATOM 1645 C CA . ALA B 1 59 ? -13.578 9.984 0.14 1 98.88 59 ALA B CA 1
ATOM 1646 C C . ALA B 1 59 ? -13.844 10.57 1.524 1 98.88 59 ALA B C 1
ATOM 1648 O O . ALA B 1 59 ? -12.961 10.57 2.383 1 98.88 59 ALA B O 1
ATOM 1649 N N . GLN B 1 60 ? -15.031 10.969 1.771 1 98.62 60 GLN B N 1
ATOM 1650 C CA . GLN B 1 60 ? -15.406 11.539 3.062 1 98.62 60 GLN B CA 1
ATOM 1651 C C . GLN B 1 60 ? -15.641 10.438 4.098 1 98.62 60 GLN B C 1
ATOM 1653 O O . GLN B 1 60 ? -16.266 9.422 3.797 1 98.62 60 GLN B O 1
ATOM 1658 N N . GLY B 1 61 ? -15.125 10.594 5.273 1 98.69 61 GLY B N 1
ATOM 1659 C CA . GLY B 1 61 ? -15.438 9.719 6.391 1 98.69 61 GLY B CA 1
ATOM 1660 C C . GLY B 1 61 ? -14.57 8.477 6.434 1 98.69 61 GLY B C 1
ATOM 1661 O O . GLY B 1 61 ? -14.898 7.504 7.121 1 98.69 61 GLY B O 1
ATOM 1662 N N . LEU B 1 62 ? -13.539 8.469 5.695 1 98.88 62 LEU B N 1
ATOM 1663 C CA . LEU B 1 62 ? -12.586 7.367 5.742 1 98.88 62 LEU B CA 1
ATOM 1664 C C . LEU B 1 62 ? -11.664 7.496 6.953 1 98.88 62 LEU B C 1
ATOM 1666 O O . LEU B 1 62 ? -11.023 8.531 7.141 1 98.88 62 LEU B O 1
ATOM 1670 N N . CYS B 1 63 ? -11.625 6.469 7.754 1 98.81 63 CYS B N 1
ATOM 1671 C CA . CYS B 1 63 ? -10.742 6.441 8.914 1 98.81 63 CYS B CA 1
ATOM 1672 C C . CYS B 1 63 ? -9.305 6.168 8.5 1 98.81 63 CYS B C 1
ATOM 1674 O O . CYS B 1 63 ? -9.047 5.309 7.656 1 98.81 63 CYS B O 1
ATOM 1676 N N . LEU B 1 64 ? -8.359 6.93 9.078 1 98.56 64 LEU B N 1
ATOM 1677 C CA . LEU B 1 64 ? -6.949 6.637 8.844 1 98.56 64 LEU B CA 1
ATOM 1678 C C . LEU B 1 64 ? -6.133 6.859 10.109 1 98.56 64 LEU B C 1
ATOM 1680 O O . LEU B 1 64 ? -6.598 7.508 11.047 1 98.56 64 LEU B O 1
ATOM 1684 N N . ARG B 1 65 ? -4.918 6.25 10.141 1 98.81 65 ARG B N 1
ATOM 1685 C CA . ARG B 1 65 ? -3.957 6.383 11.227 1 98.81 65 ARG B CA 1
ATOM 1686 C C . ARG B 1 65 ? -2.566 6.715 10.695 1 98.81 65 ARG B C 1
ATOM 1688 O O . ARG B 1 65 ? -2.129 6.145 9.688 1 98.81 65 ARG B O 1
ATOM 1695 N N . LEU B 1 66 ? -1.999 7.672 11.344 1 98.69 66 LEU B N 1
ATOM 1696 C CA . LEU B 1 66 ? -0.599 8 11.102 1 98.69 66 LEU B CA 1
ATOM 1697 C C . LEU B 1 66 ? 0.296 7.406 12.18 1 98.69 66 LEU B C 1
ATOM 1699 O O . LEU B 1 66 ? 0.021 7.562 13.375 1 98.69 66 LEU B O 1
ATOM 1703 N N . SER B 1 67 ? 1.343 6.68 11.703 1 98.56 67 SER B N 1
ATOM 1704 C CA . SER B 1 67 ? 2.316 6.105 12.633 1 98.56 67 SER B CA 1
ATOM 1705 C C . SER B 1 67 ? 3.744 6.43 12.203 1 98.56 67 SER B C 1
ATOM 1707 O O . SER B 1 67 ? 3.988 6.754 11.039 1 98.56 67 SER B O 1
ATOM 1709 N N . ARG B 1 68 ? 4.594 6.398 13.172 1 97.88 68 ARG B N 1
ATOM 1710 C CA . ARG B 1 68 ? 6.02 6.547 12.922 1 97.88 68 ARG B CA 1
ATOM 1711 C C . ARG B 1 68 ? 6.805 5.367 13.484 1 97.88 68 ARG B C 1
ATOM 1713 O O . ARG B 1 68 ? 6.516 4.891 14.578 1 97.88 68 ARG B O 1
ATOM 1720 N N . LEU B 1 69 ? 7.793 4.957 12.711 1 97.5 69 LEU B N 1
ATOM 1721 C CA . LEU B 1 69 ? 8.664 3.879 13.164 1 97.5 69 LEU B CA 1
ATOM 1722 C C . LEU B 1 69 ? 9.719 4.406 14.133 1 97.5 69 LEU B C 1
ATOM 1724 O O . LEU B 1 69 ? 10.531 5.258 13.766 1 97.5 69 LEU B O 1
ATOM 1728 N N . GLU B 1 70 ? 9.672 3.881 15.305 1 92.12 70 GLU B N 1
ATOM 1729 C CA . GLU B 1 70 ? 10.617 4.344 16.312 1 92.12 70 GLU B CA 1
ATOM 1730 C C . GLU B 1 70 ? 11.922 3.561 16.25 1 92.12 70 GLU B C 1
ATOM 1732 O O . GLU B 1 70 ? 11.922 2.359 15.969 1 92.12 70 GLU B O 1
ATOM 1737 N N . ASP B 1 71 ? 13 4.27 16.484 1 79.56 71 ASP B N 1
ATOM 1738 C CA . ASP B 1 71 ? 14.352 3.715 16.406 1 79.56 71 ASP B CA 1
ATOM 1739 C C . ASP B 1 71 ? 14.516 2.553 17.391 1 79.56 71 ASP B C 1
ATOM 1741 O O . ASP B 1 71 ? 15.109 1.527 17.047 1 79.56 71 ASP B O 1
ATOM 1745 N N . HIS B 1 72 ? 13.992 2.83 18.5 1 71.56 72 HIS B N 1
ATOM 1746 C CA . HIS B 1 72 ? 14.18 1.796 19.5 1 71.56 72 HIS B CA 1
ATOM 1747 C C . HIS B 1 72 ? 13.195 0.649 19.312 1 71.56 72 HIS B C 1
ATOM 1749 O O . HIS B 1 72 ? 11.984 0.834 19.453 1 71.56 72 HIS B O 1
ATOM 1755 N N . GLY B 1 73 ? 13.703 -0.372 18.859 1 74.25 73 GLY B N 1
ATOM 1756 C CA . GLY B 1 73 ? 12.906 -1.588 18.844 1 74.25 73 GLY B CA 1
ATOM 1757 C C . GLY B 1 73 ? 12.164 -1.798 17.531 1 74.25 73 GLY B C 1
ATOM 1758 O O . GLY B 1 73 ? 11.484 -2.811 17.359 1 74.25 73 GLY B O 1
ATOM 1759 N N . GLN B 1 74 ? 12.203 -0.883 16.703 1 84.62 74 GLN B N 1
ATOM 1760 C CA . GLN B 1 74 ? 11.547 -1.021 15.398 1 84.62 74 GLN B CA 1
ATOM 1761 C C . GLN B 1 74 ? 10.047 -1.226 15.562 1 84.62 74 GLN B C 1
ATOM 1763 O O . GLN B 1 74 ? 9.461 -2.129 14.961 1 84.62 74 GLN B O 1
ATOM 1768 N N . GLN B 1 75 ? 9.477 -0.43 16.469 1 93.38 75 GLN B N 1
ATOM 1769 C CA . GLN B 1 75 ? 8.047 -0.487 16.734 1 93.38 75 GLN B CA 1
ATOM 1770 C C . GLN B 1 75 ? 7.336 0.74 16.172 1 93.38 75 GLN B C 1
ATOM 1772 O O . GLN B 1 75 ? 7.855 1.855 16.25 1 93.38 75 GLN B O 1
ATOM 1777 N N . TRP B 1 76 ? 6.215 0.442 15.617 1 97.25 76 TRP B N 1
ATOM 1778 C CA . TRP B 1 76 ? 5.371 1.535 15.141 1 97.25 76 TRP B CA 1
ATOM 1779 C C . TRP B 1 76 ? 4.684 2.238 16.312 1 97.25 76 TRP B C 1
ATOM 1781 O O . TRP B 1 76 ? 4.109 1.585 17.188 1 97.25 76 TRP B O 1
ATOM 1791 N N . THR B 1 77 ? 4.793 3.57 16.344 1 96.56 77 THR B N 1
ATOM 1792 C CA . THR B 1 77 ? 4.059 4.402 17.297 1 96.56 77 THR B CA 1
ATOM 1793 C C . THR B 1 77 ? 2.98 5.211 16.578 1 96.56 77 THR B C 1
ATOM 1795 O O . THR B 1 77 ? 3.275 5.965 15.648 1 96.56 77 THR B O 1
ATOM 1798 N N . GLU B 1 78 ? 1.744 5.047 17.078 1 97.62 78 GLU B N 1
ATOM 1799 C CA . GLU B 1 78 ? 0.655 5.82 16.484 1 97.62 78 GLU B CA 1
ATOM 1800 C C . GLU B 1 78 ? 0.729 7.285 16.906 1 97.62 78 GLU B C 1
ATOM 1802 O O . GLU B 1 78 ? 0.85 7.59 18.094 1 97.62 78 GLU B O 1
ATOM 1807 N N . LEU B 1 79 ? 0.667 8.18 15.953 1 97.44 79 LEU B N 1
ATOM 1808 C CA . LEU B 1 79 ? 0.753 9.609 16.219 1 97.44 79 LEU B CA 1
ATOM 1809 C C . LEU B 1 79 ? -0.628 10.258 16.172 1 97.44 79 LEU B C 1
ATOM 1811 O O . LEU B 1 79 ? -0.898 11.203 16.906 1 97.44 79 LEU B O 1
ATOM 1815 N N . ARG B 1 80 ? -1.465 9.766 15.258 1 97.31 80 ARG B N 1
ATOM 1816 C CA . ARG B 1 80 ? -2.764 10.391 15.031 1 97.31 80 ARG B CA 1
ATOM 1817 C C . ARG B 1 80 ? -3.752 9.391 14.422 1 97.31 80 ARG B C 1
ATOM 1819 O O . ARG B 1 80 ? -3.393 8.609 13.539 1 97.31 80 ARG B O 1
ATOM 1826 N N . LYS B 1 81 ? -4.883 9.328 14.992 1 98.31 81 LYS B N 1
ATOM 1827 C CA . LYS B 1 81 ? -6.055 8.766 14.328 1 98.31 81 LYS B CA 1
ATOM 1828 C C . LYS B 1 81 ? -6.973 9.867 13.812 1 98.31 81 LYS B C 1
ATOM 1830 O O . LYS B 1 81 ? -7.207 10.867 14.5 1 98.31 81 LYS B O 1
ATOM 1835 N N . SER B 1 82 ? -7.422 9.727 12.594 1 98.06 82 SER B N 1
ATOM 1836 C CA . SER B 1 82 ? -8.219 10.797 12.008 1 98.06 82 SER B CA 1
ATOM 1837 C C . SER B 1 82 ? -9.25 10.242 11.023 1 98.06 82 SER B C 1
ATOM 1839 O O . SER B 1 82 ? -9.312 9.031 10.805 1 98.06 82 SER B O 1
ATOM 1841 N N . TYR B 1 83 ? -10.117 11.133 10.5 1 98.69 83 TYR B N 1
ATOM 1842 C CA . TYR B 1 83 ? -11.102 10.867 9.453 1 98.69 83 TYR B CA 1
ATOM 1843 C C . TYR B 1 83 ? -11.047 11.93 8.367 1 98.69 83 TYR B C 1
ATOM 1845 O O . TYR B 1 83 ? -10.891 13.117 8.656 1 98.69 83 TYR B O 1
ATOM 1853 N N . THR B 1 84 ? -11.172 11.414 7.137 1 98.75 84 THR B N 1
ATOM 1854 C CA . THR B 1 84 ? -11.172 12.383 6.051 1 98.75 84 THR B CA 1
ATOM 1855 C C . THR B 1 84 ? -12.406 13.273 6.121 1 98.75 84 THR B C 1
ATOM 1857 O O . THR B 1 84 ? -13.508 12.805 6.426 1 98.75 84 THR B O 1
ATOM 1860 N N . ASP B 1 85 ? -12.203 14.562 5.875 1 98.44 85 ASP B N 1
ATOM 1861 C CA . ASP B 1 85 ? -13.289 15.539 5.887 1 98.44 85 ASP B CA 1
ATOM 1862 C C . ASP B 1 85 ? -14.039 15.539 4.555 1 98.44 85 ASP B C 1
ATOM 1864 O O . ASP B 1 85 ? -13.828 14.664 3.715 1 98.44 85 ASP B O 1
ATOM 1868 N N . PRO B 1 86 ? -15.023 16.484 4.344 1 98.44 86 PRO B N 1
ATOM 1869 C CA . PRO B 1 86 ? -15.82 16.5 3.115 1 98.44 86 PRO B CA 1
ATOM 1870 C C . PRO B 1 86 ? -14.969 16.688 1.862 1 98.44 86 PRO B C 1
ATOM 1872 O O . PRO B 1 86 ? -15.398 16.359 0.759 1 98.44 86 PRO B O 1
ATOM 1875 N N . ASP B 1 87 ? -13.781 17.219 1.976 1 98.38 87 ASP B N 1
ATOM 1876 C CA . ASP B 1 87 ? -12.867 17.391 0.853 1 98.38 87 ASP B CA 1
ATOM 1877 C C . ASP B 1 87 ? -11.922 16.203 0.723 1 98.38 87 ASP B C 1
ATOM 1879 O O . ASP B 1 87 ? -10.992 16.219 -0.083 1 98.38 87 ASP B O 1
ATOM 1883 N N . GLY B 1 88 ? -12.117 15.148 1.488 1 98.81 88 GLY B N 1
ATOM 1884 C CA . GLY B 1 88 ? -11.258 13.977 1.441 1 98.81 88 GLY B CA 1
ATOM 1885 C C . GLY B 1 88 ? -9.898 14.203 2.076 1 98.81 88 GLY B C 1
ATOM 1886 O O . GLY B 1 88 ? -8.938 13.492 1.776 1 98.81 88 GLY B O 1
ATOM 1887 N N . ARG B 1 89 ? -9.82 15.219 2.928 1 98.44 89 ARG B N 1
ATOM 1888 C CA . ARG B 1 89 ? -8.562 15.602 3.553 1 98.44 89 ARG B CA 1
ATOM 1889 C C . ARG B 1 89 ? -8.602 15.375 5.059 1 98.44 89 ARG B C 1
ATOM 1891 O O . ARG B 1 89 ? -9.656 15.062 5.613 1 98.44 89 ARG B O 1
ATOM 1898 N N . CYS B 1 90 ? -7.41 15.422 5.699 1 97.31 90 CYS B N 1
ATOM 1899 C CA . CYS B 1 90 ? -7.266 15.344 7.148 1 97.31 90 CYS B CA 1
ATOM 1900 C C . CYS B 1 90 ? -6.445 16.516 7.676 1 97.31 90 CYS B C 1
ATOM 1902 O O . CYS B 1 90 ? -5.266 16.359 7.992 1 97.31 90 CYS B O 1
ATOM 1904 N N . PRO B 1 91 ? -7.109 17.625 7.828 1 95.06 91 PRO B N 1
ATOM 1905 C CA . PRO B 1 91 ? -6.367 18.781 8.352 1 95.06 91 PRO B CA 1
ATOM 1906 C C . PRO B 1 91 ? -5.688 18.484 9.688 1 95.06 91 PRO B C 1
ATOM 1908 O O . PRO B 1 91 ? -6.25 17.781 10.531 1 95.06 91 PRO B O 1
ATOM 1911 N N . GLY B 1 92 ? -4.48 19 9.867 1 93.88 92 GLY B N 1
ATOM 1912 C CA . GLY B 1 92 ? -3.744 18.859 11.109 1 93.88 92 GLY B CA 1
ATOM 1913 C C . GLY B 1 92 ? -3.24 17.438 11.344 1 93.88 92 GLY B C 1
ATOM 1914 O O . GLY B 1 92 ? -3.125 17 12.484 1 93.88 92 GLY B O 1
ATOM 1915 N N . LEU B 1 93 ? -2.998 16.75 10.297 1 96 93 LEU B N 1
ATOM 1916 C CA . LEU B 1 93 ? -2.592 15.352 10.367 1 96 93 LEU B CA 1
ATOM 1917 C C . LEU B 1 93 ? -1.353 15.188 11.234 1 96 93 LEU B C 1
ATOM 1919 O O . LEU B 1 93 ? -1.272 14.25 12.039 1 96 93 LEU B O 1
ATOM 1923 N N . LEU B 1 94 ? -0.395 16.016 11.062 1 96.19 94 LEU B N 1
ATOM 1924 C CA . LEU B 1 94 ? 0.806 16.094 11.891 1 96.19 94 LEU B CA 1
ATOM 1925 C C . LEU B 1 94 ? 1.069 17.531 12.336 1 96.19 94 LEU B C 1
ATOM 1927 O O . LEU B 1 94 ? 1.349 18.391 11.516 1 96.19 94 LEU B O 1
ATOM 1931 N N . PRO B 1 95 ? 0.989 17.734 13.641 1 92.12 95 PRO B N 1
ATOM 1932 C CA . PRO B 1 95 ? 1.239 19.094 14.117 1 92.12 95 PRO B CA 1
ATOM 1933 C C . PRO B 1 95 ? 2.646 19.594 13.781 1 92.12 95 PRO B C 1
ATOM 1935 O O . PRO B 1 95 ? 3.592 18.797 13.758 1 92.12 95 PRO B O 1
ATOM 1938 N N . PRO B 1 96 ? 2.689 20.891 13.555 1 89.88 96 PRO B N 1
ATOM 1939 C CA . PRO B 1 96 ? 4.016 21.453 13.297 1 89.88 96 PRO B CA 1
ATOM 1940 C C . PRO B 1 96 ? 5.012 21.141 14.406 1 89.88 96 PRO B C 1
ATOM 1942 O O . PRO B 1 96 ? 4.648 21.141 15.586 1 89.88 96 PRO B O 1
ATOM 1945 N N . GLY B 1 97 ? 6.223 20.875 14.109 1 90.69 97 GLY B N 1
ATOM 1946 C CA . GLY B 1 97 ? 7.27 20.594 15.078 1 90.69 97 GLY B CA 1
ATOM 1947 C C . GLY B 1 97 ? 7.395 19.125 15.406 1 90.69 97 GLY B C 1
ATOM 1948 O O . GLY B 1 97 ? 8.383 18.703 16.016 1 90.69 97 GLY B O 1
ATOM 1949 N N . GLN B 1 98 ? 6.465 18.375 14.969 1 92.31 98 GLN B N 1
ATOM 1950 C CA . GLN B 1 98 ? 6.469 16.953 15.32 1 92.31 98 GLN B CA 1
ATOM 1951 C C . GLN B 1 98 ? 7.113 16.109 14.219 1 92.31 98 GLN B C 1
ATOM 1953 O O . GLN B 1 98 ? 7.43 14.945 14.43 1 92.31 98 GLN B O 1
ATOM 1958 N N . MET B 1 99 ? 7.27 16.703 13.094 1 94.19 99 MET B N 1
ATOM 1959 C CA . MET B 1 99 ? 7.871 15.938 12 1 94.19 99 MET B CA 1
ATOM 1960 C C . MET B 1 99 ? 9.344 15.656 12.281 1 94.19 99 MET B C 1
ATOM 1962 O O . MET B 1 99 ? 10.086 16.562 12.68 1 94.19 99 MET B O 1
ATOM 1966 N N . LYS B 1 100 ? 9.758 14.438 12.172 1 94.94 100 LYS B N 1
ATOM 1967 C CA . LYS B 1 100 ? 11.141 13.977 12.289 1 94.94 100 LYS B CA 1
ATOM 1968 C C . LYS B 1 100 ? 11.555 13.156 11.07 1 94.94 100 LYS B C 1
ATOM 1970 O O . LYS B 1 100 ? 10.711 12.539 10.422 1 94.94 100 LYS B O 1
ATOM 1975 N N . VAL B 1 101 ? 12.859 13.273 10.82 1 96.12 101 VAL B N 1
ATOM 1976 C CA . VAL B 1 101 ? 13.398 12.32 9.844 1 96.12 101 VAL B CA 1
ATOM 1977 C C . VAL B 1 101 ? 13.094 10.898 10.297 1 96.12 101 VAL B C 1
ATOM 1979 O O . VAL B 1 101 ? 13.25 10.562 11.477 1 96.12 101 VAL B O 1
ATOM 1982 N N . GLY B 1 102 ? 12.609 10.094 9.32 1 96.75 102 GLY B N 1
ATOM 1983 C CA . GLY B 1 102 ? 12.258 8.727 9.68 1 96.75 102 GLY B CA 1
ATOM 1984 C C . GLY B 1 102 ? 11.203 8.117 8.773 1 96.75 102 GLY B C 1
ATOM 1985 O O . GLY B 1 102 ? 10.891 8.672 7.715 1 96.75 102 GLY B O 1
ATOM 1986 N N . THR B 1 103 ? 10.781 6.945 9.18 1 98 103 THR B N 1
ATOM 1987 C CA . THR B 1 103 ? 9.797 6.191 8.406 1 98 103 THR B CA 1
ATOM 1988 C C . THR B 1 103 ? 8.406 6.336 9.008 1 98 103 THR B C 1
ATOM 1990 O O . THR B 1 103 ? 8.234 6.254 10.227 1 98 103 THR B O 1
ATOM 1993 N N . TYR B 1 104 ? 7.445 6.625 8.125 1 98.31 104 TYR B N 1
ATOM 1994 C CA . TYR B 1 104 ? 6.055 6.836 8.508 1 98.31 104 TYR B CA 1
ATOM 1995 C C . TYR B 1 104 ? 5.137 5.855 7.789 1 98.31 104 TYR B C 1
ATOM 1997 O O . TYR B 1 104 ? 5.535 5.23 6.801 1 98.31 104 TYR B O 1
ATOM 2005 N N . LYS B 1 105 ? 3.961 5.711 8.383 1 98.88 105 LYS B N 1
ATOM 2006 C CA . LYS B 1 105 ? 2.92 4.875 7.793 1 98.88 105 LYS B CA 1
ATOM 2007 C C . LYS B 1 105 ? 1.555 5.547 7.883 1 98.88 105 LYS B C 1
ATOM 2009 O O . LYS B 1 105 ? 1.147 6 8.953 1 98.88 105 LYS B O 1
ATOM 2014 N N . LEU B 1 106 ? 0.929 5.715 6.746 1 98.88 106 LEU B N 1
ATOM 2015 C CA . LEU B 1 106 ? -0.5 6.004 6.711 1 98.88 106 LEU B CA 1
ATOM 2016 C C . LEU B 1 106 ? -1.307 4.727 6.488 1 98.88 106 LEU B C 1
ATOM 2018 O O . LEU B 1 106 ? -1.112 4.031 5.492 1 98.88 106 LEU B O 1
ATOM 2022 N N . SER B 1 107 ? -2.166 4.398 7.438 1 98.94 107 SER B N 1
ATOM 2023 C CA . SER B 1 107 ? -3.055 3.246 7.328 1 98.94 107 SER B CA 1
ATOM 2024 C C . SER B 1 107 ? -4.496 3.682 7.082 1 98.94 107 SER B C 1
ATOM 2026 O O . SER B 1 107 ? -5.078 4.402 7.895 1 98.94 107 SER B O 1
ATOM 2028 N N . PHE B 1 108 ? -5.074 3.24 5.98 1 98.94 108 PHE B N 1
ATOM 2029 C CA . PHE B 1 108 ? -6.43 3.611 5.59 1 98.94 108 PHE B CA 1
ATOM 2030 C C . PHE B 1 108 ? -7.391 2.443 5.789 1 98.94 108 PHE B C 1
ATOM 2032 O O . PHE B 1 108 ? -7.176 1.358 5.246 1 98.94 108 PHE B O 1
ATOM 2039 N N . ASP B 1 109 ? -8.445 2.689 6.512 1 98.88 109 ASP B N 1
ATOM 2040 C CA . ASP B 1 109 ? -9.469 1.674 6.719 1 98.88 109 ASP B CA 1
ATOM 2041 C C . ASP B 1 109 ? -10.422 1.599 5.523 1 98.88 109 ASP B C 1
ATOM 2043 O O . ASP B 1 109 ? -11.562 2.043 5.605 1 98.88 109 ASP B O 1
ATOM 2047 N N . THR B 1 110 ? -9.977 0.915 4.539 1 98.88 110 THR B N 1
ATOM 2048 C CA . THR B 1 110 ? -10.734 0.887 3.293 1 98.88 110 THR B CA 1
ATOM 2049 C C . THR B 1 110 ? -11.938 -0.045 3.412 1 98.88 110 THR B C 1
ATOM 2051 O O . THR B 1 110 ? -12.984 0.211 2.824 1 98.88 110 THR B O 1
ATOM 2054 N N . GLU B 1 111 ? -11.789 -1.088 4.102 1 98.56 111 GLU B N 1
ATOM 2055 C CA . GLU B 1 111 ? -12.93 -1.98 4.297 1 98.56 111 GLU B CA 1
ATOM 2056 C C . GLU B 1 111 ? -14.094 -1.256 4.977 1 98.56 111 GLU B C 1
ATOM 2058 O O . GLU B 1 111 ? -15.234 -1.347 4.523 1 98.56 111 GLU B O 1
ATOM 2063 N N . GLY B 1 112 ? -13.773 -0.604 6.082 1 98.62 112 GLY B N 1
ATOM 2064 C CA . GLY B 1 112 ? -14.82 0.148 6.754 1 98.62 112 GLY B CA 1
ATOM 2065 C C . GLY B 1 112 ? -15.492 1.171 5.855 1 98.62 112 GLY B C 1
ATOM 2066 O O . GLY B 1 112 ? -16.719 1.317 5.879 1 98.62 112 GLY B O 1
ATOM 2067 N N . TYR B 1 113 ? -14.734 1.822 5.035 1 98.88 113 TYR B N 1
ATOM 2068 C CA . TYR B 1 113 ? -15.234 2.846 4.125 1 98.88 113 TYR B CA 1
ATOM 2069 C C . TYR B 1 113 ? -16.203 2.25 3.115 1 98.88 113 TYR B C 1
ATOM 2071 O O . TYR B 1 113 ? -17.297 2.777 2.91 1 98.88 113 TYR B O 1
ATOM 2079 N N . TRP B 1 114 ? -15.875 1.194 2.479 1 98.75 114 TRP B N 1
ATOM 2080 C CA . TRP B 1 114 ? -16.688 0.589 1.428 1 98.75 114 TRP B CA 1
ATOM 2081 C C . TRP B 1 114 ? -17.906 -0.116 2.016 1 98.75 114 TRP B C 1
ATOM 2083 O O . TRP B 1 114 ? -18.984 -0.099 1.423 1 98.75 114 TRP B O 1
ATOM 2093 N N . ARG B 1 115 ? -17.672 -0.739 3.162 1 98.38 115 ARG B N 1
ATOM 2094 C CA . ARG B 1 115 ? -18.781 -1.428 3.809 1 98.38 115 ARG B CA 1
ATOM 2095 C C . ARG B 1 115 ? -19.922 -0.462 4.109 1 98.38 115 ARG B C 1
ATOM 2097 O O . ARG B 1 115 ? -21.094 -0.789 3.896 1 98.38 115 ARG B O 1
ATOM 2104 N N . LYS B 1 116 ? -19.594 0.681 4.574 1 98 116 LYS B N 1
ATOM 2105 C CA . LYS B 1 116 ? -20.594 1.702 4.875 1 98 116 LYS B CA 1
ATOM 2106 C C . LYS B 1 116 ? -21.375 2.092 3.623 1 98 116 LYS B C 1
ATOM 2108 O O . LYS B 1 116 ? -22.484 2.611 3.717 1 98 116 LYS B O 1
ATOM 2113 N N . ARG B 1 117 ? -20.859 1.807 2.555 1 97.44 117 ARG B N 1
ATOM 2114 C CA . ARG B 1 117 ? -21.453 2.189 1.283 1 97.44 117 ARG B CA 1
ATOM 2115 C C . ARG B 1 117 ? -22.031 0.973 0.557 1 97.44 117 ARG B C 1
ATOM 2117 O O . ARG B 1 117 ? -22.375 1.056 -0.622 1 97.44 117 ARG B O 1
ATOM 2124 N N . GLY B 1 118 ? -21.953 -0.171 1.171 1 97.94 118 GLY B N 1
ATOM 2125 C CA . GLY B 1 118 ? -22.484 -1.397 0.593 1 97.94 118 GLY B CA 1
ATOM 2126 C C . GLY B 1 118 ? -21.641 -1.919 -0.562 1 97.94 118 GLY B C 1
ATOM 2127 O O . GLY B 1 118 ? -22.172 -2.561 -1.474 1 97.94 118 GLY B O 1
ATOM 2128 N N . GLN B 1 119 ? -20.484 -1.581 -0.612 1 98 119 GLN B N 1
ATOM 2129 C CA . GLN B 1 119 ? -19.594 -1.929 -1.708 1 98 119 GLN B CA 1
ATOM 2130 C C . GLN B 1 119 ? -18.531 -2.932 -1.255 1 98 119 GLN B C 1
ATOM 2132 O O . GLN B 1 119 ? -17.875 -2.732 -0.227 1 98 119 GLN B O 1
ATOM 2137 N N . GLU B 1 120 ? -18.438 -4.09 -1.969 1 97.06 120 GLU B N 1
ATOM 2138 C CA . GLU B 1 120 ? -17.312 -4.996 -1.767 1 97.06 120 GLU B CA 1
ATOM 2139 C C . GLU B 1 120 ? -16 -4.367 -2.236 1 97.06 120 GLU B C 1
ATOM 2141 O O . GLU B 1 120 ? -16 -3.508 -3.119 1 97.06 120 GLU B O 1
ATOM 2146 N N . SER B 1 121 ? -14.977 -4.809 -1.624 1 98.06 121 SER B N 1
ATOM 2147 C CA . SER B 1 121 ? -13.672 -4.285 -2.016 1 98.06 121 SER B CA 1
ATOM 2148 C C . SER B 1 121 ? -12.586 -5.344 -1.868 1 98.06 121 SER B C 1
ATOM 2150 O O . SER B 1 121 ? -12.766 -6.332 -1.157 1 98.06 121 SER B O 1
ATOM 2152 N N . PHE B 1 122 ? -11.562 -5.195 -2.619 1 98.5 122 PHE B N 1
ATOM 2153 C CA . PHE B 1 122 ? -10.477 -6.16 -2.727 1 98.5 122 PHE B CA 1
ATOM 2154 C C . PHE B 1 122 ? -9.453 -5.953 -1.613 1 98.5 122 PHE B C 1
ATOM 2156 O O . PHE B 1 122 ? -8.789 -6.902 -1.19 1 98.5 122 PHE B O 1
ATOM 2163 N N . TYR B 1 123 ? -9.352 -4.742 -1.075 1 98.88 123 TYR B N 1
ATOM 2164 C CA . TYR B 1 123 ? -8.32 -4.375 -0.11 1 98.88 123 TYR B CA 1
ATOM 2165 C C . TYR B 1 123 ? -8.93 -4.094 1.259 1 98.88 123 TYR B C 1
ATOM 2167 O O . TYR B 1 123 ? -9.57 -3.059 1.462 1 98.88 123 TYR B O 1
ATOM 2175 N N . PRO B 1 124 ? -8.672 -4.941 2.252 1 98.62 124 PRO B N 1
ATOM 2176 C CA . PRO B 1 124 ? -9.258 -4.703 3.574 1 98.62 124 PRO B CA 1
ATOM 2177 C C . PRO B 1 124 ? -8.719 -3.439 4.238 1 98.62 124 PRO B C 1
ATOM 2179 O O . PRO B 1 124 ? -9.414 -2.82 5.051 1 98.62 124 PRO B O 1
ATOM 2182 N N . TYR B 1 125 ? -7.508 -3.1 3.963 1 98.88 125 TYR B N 1
ATOM 2183 C CA . TYR B 1 125 ? -6.875 -1.829 4.297 1 98.88 125 TYR B CA 1
ATOM 2184 C C . TYR B 1 125 ? -5.719 -1.53 3.352 1 98.88 125 TYR B C 1
ATOM 2186 O O . TYR B 1 125 ? -5.281 -2.406 2.602 1 98.88 125 TYR B O 1
ATOM 2194 N N . VAL B 1 126 ? -5.348 -0.276 3.354 1 98.94 126 VAL B N 1
ATOM 2195 C CA . VAL B 1 126 ? -4.172 0.156 2.604 1 98.94 126 VAL B CA 1
ATOM 2196 C C . VAL B 1 126 ? -3.176 0.831 3.543 1 98.94 126 VAL B C 1
ATOM 2198 O O . VAL B 1 126 ? -3.549 1.707 4.328 1 98.94 126 VAL B O 1
ATOM 2201 N N . GLU B 1 127 ? -1.964 0.374 3.479 1 98.94 127 GLU B N 1
ATOM 2202 C CA . GLU B 1 127 ? -0.892 1.028 4.223 1 98.94 127 GLU B CA 1
ATOM 2203 C C . GLU B 1 127 ? 0.177 1.578 3.281 1 98.94 127 GLU B C 1
ATOM 2205 O O . GLU B 1 127 ? 0.749 0.834 2.482 1 98.94 127 GLU B O 1
ATOM 2210 N N . VAL B 1 128 ? 0.345 2.859 3.387 1 98.94 128 VAL B N 1
ATOM 2211 C CA . VAL B 1 128 ? 1.419 3.518 2.65 1 98.94 128 VAL B CA 1
ATOM 2212 C C . VAL B 1 128 ? 2.58 3.826 3.592 1 98.94 128 VAL B C 1
ATOM 2214 O O . VAL B 1 128 ? 2.455 4.664 4.488 1 98.94 128 VAL B O 1
ATOM 2217 N N . VAL B 1 129 ? 3.688 3.131 3.389 1 98.94 129 VAL B N 1
ATOM 2218 C CA . VAL B 1 129 ? 4.891 3.348 4.184 1 98.94 129 VAL B CA 1
ATOM 2219 C C . VAL B 1 129 ? 5.891 4.188 3.387 1 98.94 129 VAL B C 1
ATOM 2221 O O . VAL B 1 129 ? 6.145 3.914 2.211 1 98.94 129 VAL B O 1
ATOM 2224 N N . PHE B 1 130 ? 6.395 5.234 4.004 1 98.75 130 PHE B N 1
ATOM 2225 C CA . PHE B 1 130 ? 7.281 6.145 3.295 1 98.75 130 PHE B CA 1
ATOM 2226 C C . PHE B 1 130 ? 8.336 6.715 4.234 1 98.75 130 PHE B C 1
ATOM 2228 O O . PHE B 1 130 ? 8.164 6.699 5.453 1 98.75 130 PHE B O 1
ATOM 2235 N N . THR B 1 131 ? 9.391 7.203 3.623 1 97.88 131 THR B N 1
ATOM 2236 C CA . THR B 1 131 ? 10.508 7.734 4.398 1 97.88 131 THR B CA 1
ATOM 2237 C C . THR B 1 131 ? 10.648 9.242 4.176 1 97.88 131 THR B C 1
ATOM 2239 O O . THR B 1 131 ? 10.664 9.703 3.035 1 97.88 131 THR B O 1
ATOM 2242 N N . ILE B 1 132 ? 10.711 9.914 5.277 1 96.31 132 ILE B N 1
ATOM 2243 C CA . ILE B 1 132 ? 11 11.344 5.266 1 96.31 132 ILE B CA 1
ATOM 2244 C C . ILE B 1 132 ? 12.477 11.57 5.602 1 96.31 132 ILE B C 1
ATOM 2246 O O . ILE B 1 132 ? 12.953 11.125 6.648 1 96.31 132 ILE B O 1
ATOM 2250 N N . THR B 1 133 ? 13.141 12.297 4.68 1 95 133 THR B N 1
ATOM 2251 C CA . THR B 1 133 ? 14.57 12.477 4.863 1 95 133 THR B CA 1
ATOM 2252 C C . THR B 1 133 ? 14.898 13.938 5.191 1 95 133 THR B C 1
ATOM 2254 O O . THR B 1 133 ? 16.062 14.273 5.457 1 95 133 THR B O 1
ATOM 2257 N N . ASN B 1 134 ? 13.938 14.766 5.059 1 94.31 134 ASN B N 1
ATOM 2258 C CA . ASN B 1 134 ? 14.086 16.188 5.367 1 94.31 134 ASN B CA 1
ATOM 2259 C C . ASN B 1 134 ? 12.867 16.719 6.121 1 94.31 134 ASN B C 1
ATOM 2261 O O . ASN B 1 134 ? 11.789 16.859 5.547 1 94.31 134 ASN B O 1
ATOM 2265 N N . GLU B 1 135 ? 13.062 17.031 7.371 1 92.25 135 GLU B N 1
ATOM 2266 C CA . GLU B 1 135 ? 11.93 17.375 8.227 1 92.25 135 GLU B CA 1
ATOM 2267 C C . GLU B 1 135 ? 11.508 18.828 8.031 1 92.25 135 GLU B C 1
ATOM 2269 O O . GLU B 1 135 ? 10.508 19.266 8.594 1 92.25 135 GLU B O 1
ATOM 2274 N N . THR B 1 136 ? 12.211 19.562 7.246 1 90.62 136 THR B N 1
ATOM 2275 C CA . THR B 1 136 ? 11.867 20.969 7.023 1 90.62 136 THR B CA 1
ATOM 2276 C C . THR B 1 136 ? 10.977 21.109 5.793 1 90.62 136 THR B C 1
ATOM 2278 O O . THR B 1 136 ? 10.398 22.172 5.566 1 90.62 136 THR B O 1
ATOM 2281 N N . HIS B 1 137 ? 10.875 20.078 4.996 1 92.44 137 HIS B N 1
ATOM 2282 C CA . HIS B 1 137 ? 10.023 20.078 3.811 1 92.44 137 HIS B CA 1
ATOM 2283 C C . HIS B 1 137 ? 8.602 19.641 4.145 1 92.44 137 HIS B C 1
ATOM 2285 O O . HIS B 1 137 ? 8.383 18.969 5.156 1 92.44 137 HIS B O 1
ATOM 2291 N N . LYS B 1 138 ? 7.715 20.094 3.305 1 94.56 138 LYS B N 1
ATOM 2292 C CA . LYS B 1 138 ? 6.348 19.594 3.377 1 94.56 138 LYS B CA 1
ATOM 2293 C C . LYS B 1 138 ? 6.168 18.375 2.49 1 94.56 138 LYS B C 1
ATOM 2295 O O . LYS B 1 138 ? 6.762 18.281 1.414 1 94.56 138 LYS B O 1
ATOM 2300 N N . PHE B 1 139 ? 5.316 17.5 2.969 1 97.12 139 PHE B N 1
ATOM 2301 C CA . PHE B 1 139 ? 5.039 16.281 2.215 1 97.12 139 PHE B CA 1
ATOM 2302 C C . PHE B 1 139 ? 3.539 16.094 2.016 1 97.12 139 PHE B C 1
ATOM 2304 O O . PHE B 1 139 ? 2.752 16.344 2.928 1 97.12 139 PHE B O 1
ATOM 2311 N N . HIS B 1 140 ? 3.156 15.781 0.782 1 97.81 140 HIS B N 1
ATOM 2312 C CA . HIS B 1 140 ? 1.791 15.398 0.438 1 97.81 140 HIS B CA 1
ATOM 2313 C C . HIS B 1 140 ? 1.732 13.969 -0.082 1 97.81 140 HIS B C 1
ATOM 2315 O O . HIS B 1 140 ? 2.387 13.633 -1.071 1 97.81 140 HIS B O 1
ATOM 2321 N N . VAL B 1 141 ? 1.022 13.062 0.66 1 98.69 141 VAL B N 1
ATOM 2322 C CA . VAL B 1 141 ? 0.908 11.656 0.296 1 98.69 141 VAL B CA 1
ATOM 2323 C C . VAL B 1 141 ? -0.56 11.297 0.075 1 98.69 141 VAL B C 1
ATOM 2325 O O . VAL B 1 141 ? -1.221 10.781 0.978 1 98.69 141 VAL B O 1
ATOM 2328 N N . PRO B 1 142 ? -1.052 11.477 -1.108 1 98.81 142 PRO B N 1
ATOM 2329 C CA . PRO B 1 142 ? -2.459 11.195 -1.405 1 98.81 142 PRO B CA 1
ATOM 2330 C C . PRO B 1 142 ? -2.701 9.742 -1.782 1 98.81 142 PRO B C 1
ATOM 2332 O O . PRO B 1 142 ? -1.749 8.992 -2.01 1 98.81 142 PRO B O 1
ATOM 2335 N N . LEU B 1 143 ? -3.998 9.375 -1.734 1 98.94 143 LEU B N 1
ATOM 2336 C CA . LEU B 1 143 ? -4.465 8.062 -2.158 1 98.94 143 LEU B CA 1
ATOM 2337 C C . LEU B 1 143 ? -5.652 8.188 -3.109 1 98.94 143 LEU B C 1
ATOM 2339 O O . LEU B 1 143 ? -6.68 8.766 -2.754 1 98.94 143 LEU B O 1
ATOM 2343 N N . LEU B 1 144 ? -5.5 7.734 -4.352 1 98.94 144 LEU B N 1
ATOM 2344 C CA . LEU B 1 144 ? -6.621 7.504 -5.254 1 98.94 144 LEU B CA 1
ATOM 2345 C C . LEU B 1 144 ? -7.172 6.09 -5.078 1 98.94 144 LEU B C 1
ATOM 2347 O O . LEU B 1 144 ? -6.484 5.109 -5.367 1 98.94 144 LEU B O 1
ATOM 2351 N N . LEU B 1 145 ? -8.383 6.031 -4.676 1 98.88 145 LEU B N 1
ATOM 2352 C CA . LEU B 1 145 ? -8.906 4.777 -4.145 1 98.88 145 LEU B CA 1
ATOM 2353 C C . LEU B 1 145 ? -10.117 4.316 -4.938 1 98.88 145 LEU B C 1
ATOM 2355 O O . LEU B 1 145 ? -11.023 5.1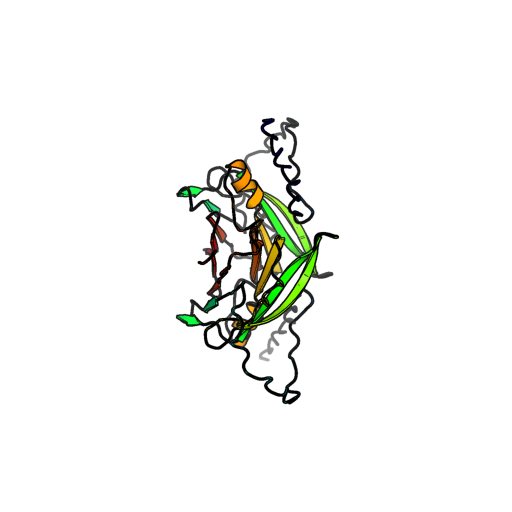09 -5.211 1 98.88 145 LEU B O 1
ATOM 2359 N N . SER B 1 146 ? -10.148 3.113 -5.383 1 98.81 146 SER B N 1
ATOM 2360 C CA . SER B 1 146 ? -11.328 2.373 -5.828 1 98.81 146 SER B CA 1
ATOM 2361 C C . SER B 1 146 ? -11.469 1.054 -5.074 1 98.81 146 SER B C 1
ATOM 2363 O O . SER B 1 146 ? -10.539 0.632 -4.375 1 98.81 146 SER B O 1
ATOM 2365 N N . PRO B 1 147 ? -12.633 0.405 -5.223 1 98.62 147 PRO B N 1
ATOM 2366 C CA . PRO B 1 147 ? -12.766 -0.888 -4.547 1 98.62 147 PRO B CA 1
ATOM 2367 C C . PRO B 1 147 ? -11.75 -1.916 -5.039 1 98.62 147 PRO B C 1
ATOM 2369 O O . PRO B 1 147 ? -11.43 -2.865 -4.316 1 98.62 147 PRO B O 1
ATOM 2372 N N . TRP B 1 148 ? -11.156 -1.72 -6.289 1 98.62 148 TRP B N 1
ATOM 2373 C CA . TRP B 1 148 ? -10.375 -2.781 -6.922 1 98.62 148 TRP B CA 1
ATOM 2374 C C . TRP B 1 148 ? -9 -2.275 -7.332 1 98.62 148 TRP B C 1
ATOM 2376 O O . TRP B 1 148 ? -8.25 -2.979 -8.008 1 98.62 148 TRP B O 1
ATOM 2386 N N . SER B 1 149 ? -8.68 -1.028 -6.898 1 98.88 149 SER B N 1
ATOM 2387 C CA . SER B 1 149 ? -7.367 -0.464 -7.199 1 98.88 149 SER B CA 1
ATOM 2388 C C . SER B 1 149 ? -7.035 0.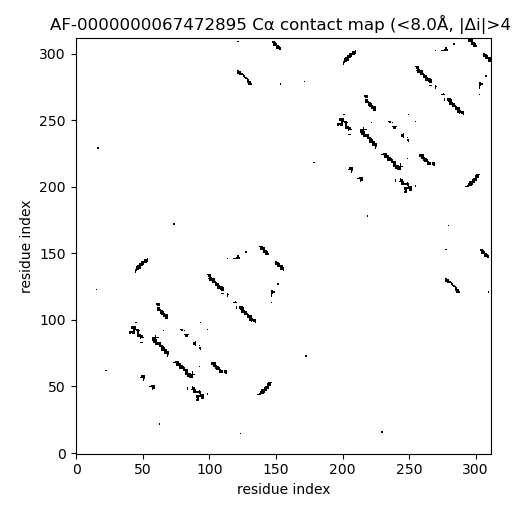694 -6.262 1 98.88 149 SER B C 1
ATOM 2390 O O . SER B 1 149 ? -7.93 1.261 -5.629 1 98.88 149 SER B O 1
ATOM 2392 N N . TYR B 1 150 ? -5.75 0.946 -6.145 1 98.94 150 TYR B N 1
ATOM 2393 C CA . TYR B 1 150 ? -5.363 2.219 -5.543 1 98.94 150 TYR B CA 1
ATOM 2394 C C . TYR B 1 150 ? -4.004 2.678 -6.055 1 98.94 150 TYR B C 1
ATOM 2396 O O . TYR B 1 150 ? -3.227 1.873 -6.574 1 98.94 150 TYR B O 1
ATOM 2404 N N . THR B 1 151 ? -3.803 4.004 -6 1 98.88 151 THR B N 1
ATOM 2405 C CA . THR B 1 151 ? -2.582 4.695 -6.402 1 98.88 151 THR B CA 1
ATOM 2406 C C . THR B 1 151 ? -2.16 5.711 -5.34 1 98.88 151 THR B C 1
ATOM 2408 O O . THR B 1 151 ? -3.004 6.391 -4.754 1 98.88 151 THR B O 1
ATOM 2411 N N . THR B 1 152 ? -0.923 5.719 -5.047 1 98.94 152 THR B N 1
ATOM 2412 C CA . THR B 1 152 ? -0.349 6.758 -4.203 1 98.94 152 THR B CA 1
ATOM 2413 C C . THR B 1 152 ? 0.922 7.324 -4.832 1 98.94 152 THR B C 1
ATOM 2415 O O . THR B 1 152 ? 1.525 6.691 -5.699 1 98.94 152 THR B O 1
ATOM 2418 N N . TYR B 1 153 ? 1.256 8.57 -4.449 1 98.75 153 TYR B N 1
ATOM 2419 C CA . TYR B 1 153 ? 2.455 9.25 -4.93 1 98.75 153 TYR B CA 1
ATOM 2420 C C . TYR B 1 153 ? 2.898 10.328 -3.955 1 98.75 153 TYR B C 1
ATOM 2422 O O . TYR B 1 153 ? 2.119 10.766 -3.104 1 98.75 153 TYR B O 1
ATOM 2430 N N . ARG B 1 154 ? 4.121 10.641 -4.055 1 98.31 154 ARG B N 1
ATOM 2431 C CA . ARG B 1 154 ? 4.621 11.812 -3.34 1 98.31 154 ARG B CA 1
ATOM 2432 C C . ARG B 1 154 ? 4.238 13.102 -4.059 1 98.31 154 ARG B C 1
ATOM 2434 O O . ARG B 1 154 ? 4.777 13.406 -5.121 1 98.31 154 ARG B O 1
ATOM 2441 N N . GLY B 1 155 ? 3.287 13.812 -3.406 1 92.94 155 GLY B N 1
ATOM 2442 C CA . GLY B 1 155 ? 2.85 15.07 -3.992 1 92.94 155 GLY B CA 1
ATOM 2443 C C . GLY B 1 155 ? 3.693 16.25 -3.564 1 92.94 155 GLY B C 1
ATOM 2444 O O . GLY B 1 155 ? 4.551 16.125 -2.689 1 92.94 155 GLY B O 1
ATOM 2445 N N . SER B 1 156 ? 3.525 17.391 -4.34 1 84.44 156 SER B N 1
ATOM 2446 C CA . SER B 1 156 ? 4.246 18.625 -4.035 1 84.44 156 SER B CA 1
ATOM 2447 C C . SER B 1 156 ? 3.469 19.5 -3.051 1 84.44 156 SER B C 1
ATOM 2449 O O . SER B 1 156 ? 2.244 19.391 -2.953 1 84.44 156 SER B O 1
#

Secondary structure (DSSP, 8-state):
-------------------S------------------------SEE-BEEETTTTEE-TT-EEEEEEEETTTTEEEEEEEEE--TTSB-TTSS-TT---SEEEEEEE-HHHHHHTTT---S-S-EEEEEEE--TTS-EE--EEEETTEEEEE-B-/-------------------S------------------------SEE-BEEETTTTEE-TT-EEEEEEEETTTTEEEEEEEEE--TTSB-TTSS-TT---SEEEEEEE-HHHHHHTTT---S-S-EEEEEEE--TTS-EE--EEEETTEEEEE-B-

Radius of gyration: 22.72 Å; Cα contacts (8 Å, |Δi|>4): 602; chains: 2; bounding box: 91×66×44 Å

Solvent-accessible surface area (backbone atoms only — not comparable to full-atom values): 18030 Å² total; per-residue (Å²): 136,82,82,76,77,79,76,75,76,77,72,80,75,74,75,75,77,53,73,80,80,56,84,70,81,80,74,81,74,75,73,74,68,76,78,70,78,77,62,71,76,66,71,30,45,41,42,46,40,32,35,26,62,77,78,71,40,47,35,53,64,32,43,34,36,38,29,35,52,35,83,77,82,70,39,76,41,80,75,36,78,51,52,22,36,84,76,5,28,41,86,57,56,34,54,74,88,67,63,58,66,40,42,36,34,43,37,35,39,43,36,63,45,30,50,77,67,73,39,80,62,40,35,61,39,48,55,52,42,33,55,42,87,55,58,86,54,70,43,26,54,35,35,45,34,42,51,53,34,40,36,38,38,69,44,128,136,84,82,76,78,79,74,76,77,77,73,80,77,74,75,75,76,52,71,83,80,54,85,69,80,80,73,83,74,76,73,75,69,75,78,69,79,78,60,71,75,66,73,29,44,40,40,46,41,32,34,25,62,78,78,72,40,46,35,53,65,30,40,33,35,36,30,37,52,37,84,77,81,68,38,77,41,79,76,35,78,51,50,21,36,84,76,5,26,40,86,56,57,33,55,73,87,66,65,58,66,40,41,36,34,43,39,35,39,43,38,64,44,30,52,77,66,75,39,80,62,37,35,60,39,47,55,52,40,33,53,42,86,54,58,86,54,68,44,26,52,35,37,43,35,42,52,52,33,40,36,39,38,69,45,127

Organism: Equus caballus (NCBI:txid9796)

pLDDT: mean 79.66, std 28.18, range [25.44, 98.94]